Protein AF-A0AAX2EDR1-F1 (afdb_monomer_lite)

Secondary structure (DSSP, 8-state):
-------------------------------PPPPGGGSSHHHHHHHHHHHHHHHTTS-STHHHHHHHHHHHHHHS-HHHHHHHHHHHT-HHHHHHHHHHHHH----TT-SEEEEEETTTTEEEEEEE---PPPEETTEEEEEEEEEEEEEETTEEEEEEEEEEEEEEEE-BTBSSEEEEEEEEEEEEEEEE--TTEEEEEEEEEEEEETTTEEEEEEEEEEEEEETTEEEEEEEEEEEEEEETTS-EE---------

Foldseek 3Di:
DDDDDDDDDDDPDDPPPPPPPPPPPPPPPPPFDDPQCLNALVSVLVLLVVQLVVCVVPPDPSNVQSVQLSVLLVVDDRVLNNVLSVQLRDLVNVVVLVVCVLPDFADLPGQKDWDADPNNQKIKMKGWDADAWDDDDQKTKGKTKIWIWIAGNNRTAWIKIKIWIWMWGDDPPDPWTFTDGTDDIDIDRSHHSSVQKDKDKDWDDWDGDPRFKTKTKIKIWIWGDGPNDIDGSFIFMWMWIQGGRSTTTTGNHGDGPD

Organism: NCBI:txid361277

pLDDT: mean 77.46, std 19.62, range [33.03, 98.38]

Structure (mmCIF, N/CA/C/O backbone):
data_AF-A0AAX2EDR1-F1
#
_entry.id   AF-A0AAX2EDR1-F1
#
loop_
_atom_site.group_PDB
_atom_site.id
_atom_site.type_symbol
_atom_site.label_atom_id
_atom_site.label_alt_id
_atom_site.label_comp_id
_atom_site.label_asym_id
_atom_site.label_entity_id
_atom_site.label_seq_id
_atom_site.pdbx_PDB_ins_code
_atom_site.Cartn_x
_atom_site.Cartn_y
_atom_site.Cartn_z
_atom_site.occupancy
_atom_site.B_iso_or_equiv
_atom_site.auth_seq_id
_atom_site.auth_comp_id
_atom_site.auth_asym_id
_atom_site.auth_atom_id
_atom_site.pdbx_PDB_model_num
ATOM 1 N N . MET A 1 1 ? 23.747 -70.982 -17.390 1.00 47.06 1 MET A N 1
ATOM 2 C CA . MET A 1 1 ? 24.500 -71.379 -16.183 1.00 47.06 1 MET A CA 1
ATOM 3 C C . MET A 1 1 ? 24.221 -70.318 -15.133 1.00 47.06 1 MET A C 1
ATOM 5 O O . MET A 1 1 ? 24.584 -69.169 -15.327 1.00 47.06 1 MET A O 1
ATOM 9 N N . SER A 1 2 ? 23.413 -70.674 -14.142 1.00 40.19 2 SER A N 1
ATOM 10 C CA . SER A 1 2 ? 22.948 -69.819 -13.048 1.00 40.19 2 SER A CA 1
ATOM 11 C C . SER A 1 2 ? 24.057 -69.562 -12.035 1.00 40.19 2 SER A C 1
ATOM 13 O O . SER A 1 2 ? 24.722 -70.521 -11.655 1.00 40.19 2 SER A O 1
ATOM 15 N N . LEU A 1 3 ? 24.166 -68.342 -11.508 1.00 44.00 3 LEU A N 1
ATOM 16 C CA . LEU A 1 3 ? 24.762 -68.098 -10.193 1.00 44.00 3 LEU A CA 1
ATOM 17 C C . LEU A 1 3 ? 24.020 -66.944 -9.509 1.00 44.00 3 LEU A C 1
ATOM 19 O O . LEU A 1 3 ? 24.124 -65.784 -9.891 1.00 44.00 3 LEU A O 1
ATOM 23 N N . ASN A 1 4 ? 23.222 -67.339 -8.518 1.00 41.72 4 ASN A N 1
ATOM 24 C CA . ASN A 1 4 ? 22.564 -66.495 -7.533 1.00 41.72 4 ASN A CA 1
ATOM 25 C C . ASN A 1 4 ? 23.608 -65.889 -6.589 1.00 41.72 4 ASN A C 1
ATOM 27 O O . ASN A 1 4 ? 24.434 -66.631 -6.058 1.00 41.72 4 ASN A O 1
ATOM 31 N N . PHE A 1 5 ? 23.495 -64.599 -6.274 1.00 51.06 5 PHE A N 1
ATOM 32 C CA . PHE A 1 5 ? 24.039 -64.052 -5.031 1.00 51.06 5 PHE A CA 1
ATOM 33 C C . PHE A 1 5 ? 22.966 -63.222 -4.331 1.00 51.06 5 PHE A C 1
ATOM 35 O O . PHE A 1 5 ? 22.715 -62.063 -4.648 1.00 51.06 5 PHE A O 1
ATOM 42 N N . ALA A 1 6 ? 22.300 -63.880 -3.385 1.00 48.66 6 ALA A N 1
ATOM 43 C CA . ALA A 1 6 ? 21.451 -63.253 -2.393 1.00 48.66 6 ALA A CA 1
ATOM 44 C C . ALA A 1 6 ? 22.344 -62.588 -1.337 1.00 48.66 6 ALA A C 1
ATOM 46 O O . ALA A 1 6 ? 23.141 -63.258 -0.684 1.00 48.66 6 ALA A O 1
ATOM 47 N N . SER A 1 7 ? 22.185 -61.282 -1.154 1.00 49.44 7 SER A N 1
ATOM 48 C CA . SER A 1 7 ? 22.777 -60.529 -0.051 1.00 49.44 7 SER A CA 1
ATOM 49 C C . SER A 1 7 ? 21.634 -59.945 0.770 1.00 49.44 7 SER A C 1
ATOM 51 O O . SER A 1 7 ? 20.891 -59.078 0.316 1.00 49.44 7 SER A O 1
ATOM 53 N N . LYS A 1 8 ? 21.445 -60.525 1.956 1.00 45.81 8 LYS A N 1
ATOM 54 C CA . LYS A 1 8 ? 20.471 -60.114 2.963 1.00 45.81 8 LYS A CA 1
ATOM 55 C C . LYS A 1 8 ? 21.043 -58.908 3.704 1.00 45.81 8 LYS A C 1
ATOM 57 O O . LYS A 1 8 ? 22.037 -59.068 4.407 1.00 45.81 8 LYS A O 1
ATOM 62 N N . PHE A 1 9 ? 20.410 -57.743 3.599 1.00 45.22 9 PHE A N 1
ATOM 63 C CA . PHE A 1 9 ? 20.666 -56.641 4.524 1.00 45.22 9 PHE A CA 1
ATOM 64 C C . PHE A 1 9 ? 19.550 -56.560 5.566 1.00 45.22 9 PHE A C 1
ATOM 66 O O . PHE A 1 9 ? 18.368 -56.458 5.246 1.00 45.22 9 PHE A O 1
ATOM 73 N N . SER A 1 10 ? 19.977 -56.692 6.821 1.00 48.53 10 SER A N 1
ATOM 74 C CA . SER A 1 10 ? 19.177 -56.633 8.039 1.00 48.53 10 SER A CA 1
ATOM 75 C C . SER A 1 10 ? 18.457 -55.296 8.183 1.00 48.53 10 SER A C 1
ATOM 77 O O . SER A 1 10 ? 19.090 -54.244 8.218 1.00 48.53 10 SER A O 1
ATOM 79 N N . ILE A 1 11 ? 17.141 -55.364 8.364 1.00 45.09 11 ILE A N 1
ATOM 80 C CA . ILE A 1 11 ? 16.302 -54.261 8.830 1.00 45.09 11 ILE A CA 1
ATOM 81 C C . ILE A 1 11 ? 16.490 -54.165 10.349 1.00 45.09 11 ILE A C 1
ATOM 83 O O . ILE A 1 11 ? 15.930 -54.959 11.103 1.00 45.09 11 ILE A O 1
ATOM 87 N N . ALA A 1 12 ? 17.305 -53.215 10.805 1.00 49.00 12 ALA A N 1
ATOM 88 C CA . ALA A 1 12 ? 17.325 -52.799 12.202 1.00 49.00 12 ALA A CA 1
ATOM 89 C C . ALA A 1 12 ? 16.224 -51.748 12.401 1.00 49.00 12 ALA A C 1
ATOM 91 O O . ALA A 1 12 ? 16.413 -50.566 12.125 1.00 49.00 12 ALA A O 1
ATOM 92 N N . ALA A 1 13 ? 15.045 -52.199 12.829 1.00 45.41 13 ALA A N 1
ATOM 93 C CA . ALA A 1 13 ? 13.953 -51.326 13.234 1.00 45.41 13 ALA A CA 1
ATOM 94 C C . ALA A 1 13 ? 14.289 -50.695 14.595 1.00 45.41 13 ALA A C 1
ATOM 96 O O . ALA A 1 13 ? 14.189 -51.347 15.634 1.00 45.41 13 ALA A O 1
ATOM 97 N N . ILE A 1 14 ? 14.705 -49.429 14.594 1.00 49.12 14 ILE A N 1
ATOM 98 C CA . ILE A 1 14 ? 14.783 -48.618 15.810 1.00 49.12 14 ILE A CA 1
ATOM 99 C C . ILE A 1 14 ? 13.365 -48.112 16.090 1.00 49.12 14 ILE A C 1
ATOM 101 O O . ILE A 1 14 ? 12.878 -47.199 15.427 1.00 49.12 14 ILE A O 1
ATOM 105 N N . LEU A 1 15 ? 12.688 -48.738 17.058 1.00 42.41 15 LEU A N 1
ATOM 106 C CA . LEU A 1 15 ? 11.477 -48.196 17.673 1.00 42.41 15 LEU A CA 1
ATOM 107 C C . LEU A 1 15 ? 11.853 -46.913 18.427 1.00 42.41 15 LEU A C 1
ATOM 109 O O . LEU A 1 15 ? 12.295 -46.962 19.574 1.00 42.41 15 LEU A O 1
ATOM 113 N N . PHE A 1 16 ? 11.678 -45.762 17.784 1.00 44.09 16 PHE A N 1
ATOM 114 C CA . PHE A 1 16 ? 11.676 -44.480 18.476 1.00 44.09 16 PHE A CA 1
ATOM 115 C C . PHE A 1 16 ? 10.255 -44.236 18.991 1.00 44.09 16 PHE A C 1
ATOM 117 O O . PHE A 1 16 ? 9.354 -43.853 18.247 1.00 44.09 16 PHE A O 1
ATOM 124 N N . SER A 1 17 ? 10.039 -44.552 20.267 1.00 42.47 17 SER A N 1
ATOM 125 C CA . SER A 1 17 ? 8.786 -44.286 20.969 1.00 42.47 17 SER A CA 1
ATOM 126 C C . SER A 1 17 ? 8.636 -42.771 21.144 1.00 42.47 17 SER A C 1
ATOM 128 O O . SER A 1 17 ? 9.132 -42.200 22.113 1.00 42.47 17 SER A O 1
ATOM 130 N N . LEU A 1 18 ? 7.987 -42.115 20.179 1.00 43.03 18 LEU A N 1
ATOM 131 C CA . LEU A 1 18 ? 7.527 -40.731 20.279 1.00 43.03 18 LEU A CA 1
ATOM 132 C C . LEU A 1 18 ? 6.498 -40.642 21.409 1.00 43.03 18 LEU A C 1
ATOM 134 O O . LEU A 1 18 ? 5.331 -40.999 21.251 1.00 43.03 18 LEU A O 1
ATOM 138 N N . ILE A 1 19 ? 6.954 -40.187 22.574 1.00 44.84 19 ILE A N 1
ATOM 139 C CA . ILE A 1 19 ? 6.085 -39.734 23.654 1.00 44.84 19 ILE A CA 1
ATOM 140 C C . ILE A 1 19 ? 5.427 -38.447 23.149 1.00 44.84 19 ILE A C 1
ATOM 142 O O . ILE A 1 19 ? 6.007 -3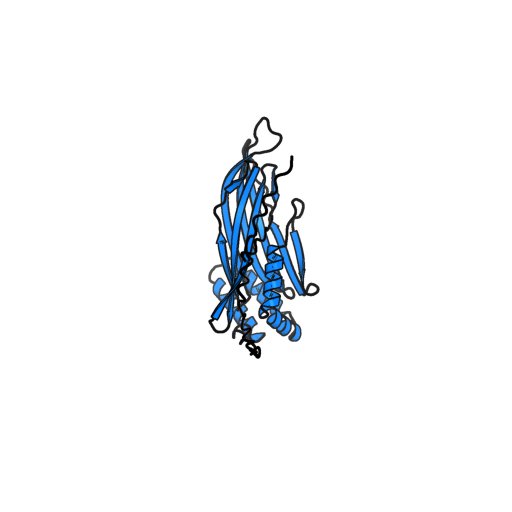7.367 23.228 1.00 44.84 19 ILE A O 1
ATOM 146 N N . PHE A 1 20 ? 4.221 -38.571 22.594 1.00 41.06 20 PHE A N 1
ATOM 147 C CA . PHE A 1 20 ? 3.315 -37.443 22.418 1.00 41.06 20 PHE A CA 1
ATOM 148 C C . PHE A 1 20 ? 2.909 -36.959 23.811 1.00 41.06 20 PHE A C 1
ATOM 150 O O . PHE A 1 20 ? 1.957 -37.457 24.411 1.00 41.06 20 PHE A O 1
ATOM 157 N N . VAL A 1 21 ? 3.657 -35.997 24.351 1.00 42.09 21 VAL A N 1
ATOM 158 C CA . VAL A 1 21 ? 3.160 -35.157 25.439 1.00 42.09 21 VAL A CA 1
ATOM 159 C C . VAL A 1 21 ? 2.100 -34.260 24.810 1.00 42.09 21 VAL A C 1
ATOM 161 O O . VAL A 1 21 ? 2.400 -33.207 24.255 1.00 42.09 21 VAL A O 1
ATOM 164 N N . SER A 1 22 ? 0.851 -34.717 24.841 1.00 37.66 22 SER A N 1
ATOM 165 C CA . SER A 1 22 ? -0.314 -33.895 24.542 1.00 37.66 22 SER A CA 1
ATOM 166 C C . SER A 1 22 ? -0.444 -32.840 25.639 1.00 37.66 22 SER A C 1
ATOM 168 O O . SER A 1 22 ? -1.123 -33.049 26.649 1.00 37.66 22 SER A O 1
ATOM 170 N N . LEU A 1 23 ? 0.256 -31.720 25.472 1.00 35.38 23 LEU A N 1
ATOM 171 C CA . LEU A 1 23 ? -0.041 -30.508 26.216 1.00 35.38 23 LEU A CA 1
ATOM 172 C C . LEU A 1 23 ? -1.408 -30.025 25.728 1.00 35.38 23 LEU A C 1
ATOM 174 O O . LEU A 1 23 ? -1.529 -29.457 24.648 1.00 35.38 23 LEU A O 1
ATOM 178 N N . ASN A 1 24 ? -2.445 -30.275 26.527 1.00 34.94 24 ASN A N 1
ATOM 179 C CA . ASN A 1 24 ? -3.683 -29.510 26.453 1.00 34.94 24 ASN A CA 1
ATOM 180 C C . ASN A 1 24 ? -3.358 -28.087 26.914 1.00 34.94 24 ASN A C 1
ATOM 182 O O . ASN A 1 24 ? -3.575 -27.737 28.075 1.00 34.94 24 ASN A O 1
ATOM 186 N N . ILE A 1 25 ? -2.773 -27.284 26.026 1.00 36.50 25 ILE A N 1
ATOM 187 C CA . ILE A 1 25 ? -2.686 -25.846 26.236 1.00 36.50 25 ILE A CA 1
ATOM 188 C C . ILE A 1 25 ? -4.090 -25.327 25.956 1.00 36.50 25 ILE A C 1
ATOM 190 O O . ILE A 1 25 ? -4.468 -25.061 24.819 1.00 36.50 25 ILE A O 1
ATOM 194 N N . ASN A 1 26 ? -4.899 -25.269 27.008 1.00 37.38 26 ASN A N 1
ATOM 195 C CA . ASN A 1 26 ? -6.158 -24.547 26.989 1.00 37.38 26 ASN A CA 1
ATOM 196 C C . ASN A 1 26 ? -5.789 -23.056 27.018 1.00 37.38 26 ASN A C 1
ATOM 198 O O . ASN A 1 26 ? -5.815 -22.415 28.068 1.00 37.38 26 ASN A O 1
ATOM 202 N N . VAL A 1 27 ? -5.317 -22.537 25.880 1.00 35.31 27 VAL A N 1
ATOM 203 C CA . VAL A 1 27 ? -5.138 -21.101 25.676 1.00 35.31 27 VAL A CA 1
ATOM 204 C C . VAL A 1 27 ? -6.546 -20.543 25.561 1.00 35.31 27 VAL A C 1
ATOM 206 O O . VAL A 1 27 ? -7.161 -20.565 24.500 1.00 35.31 27 VAL A O 1
ATOM 209 N N . SER A 1 28 ? -7.093 -20.106 26.692 1.00 36.19 28 SER A N 1
ATOM 210 C CA . SER A 1 28 ? -8.158 -19.116 26.662 1.00 36.19 28 SER A CA 1
ATOM 211 C C . SER A 1 28 ? -7.573 -17.926 25.912 1.00 36.19 28 SER A C 1
ATOM 213 O O . SER A 1 28 ? -6.623 -17.321 26.405 1.00 36.19 28 SER A O 1
ATOM 215 N N . ALA A 1 29 ? -8.065 -17.660 24.702 1.00 33.03 29 ALA A N 1
ATOM 216 C CA . ALA A 1 29 ? -7.749 -16.453 23.956 1.00 33.03 29 ALA A CA 1
ATOM 217 C C . ALA A 1 29 ? -8.290 -15.269 24.766 1.00 33.03 29 ALA A C 1
ATOM 219 O O . ALA A 1 29 ? -9.442 -14.863 24.634 1.00 33.03 29 ALA A O 1
ATOM 220 N N . GLU A 1 30 ? -7.486 -14.804 25.715 1.00 35.53 30 GLU A N 1
ATOM 221 C CA . GLU A 1 30 ? -7.704 -13.548 26.403 1.00 35.53 30 GLU A CA 1
ATOM 222 C C . GLU A 1 30 ? -7.548 -12.479 25.324 1.00 35.53 30 GLU A C 1
ATOM 224 O O . GLU A 1 30 ? -6.478 -12.352 24.724 1.00 35.53 30 GLU A O 1
ATOM 229 N N . SER A 1 31 ? -8.665 -11.829 24.980 1.00 40.16 31 SER A N 1
ATOM 230 C CA . SER A 1 31 ? -8.727 -10.817 23.930 1.00 40.16 31 SER A CA 1
ATOM 231 C C . SER A 1 31 ? -7.598 -9.829 24.161 1.00 40.16 31 SER A C 1
ATOM 233 O O . SER A 1 31 ? -7.552 -9.166 25.201 1.00 40.16 31 SER A O 1
ATOM 235 N N . THR A 1 32 ? -6.659 -9.785 23.227 1.00 46.34 32 THR A N 1
ATOM 236 C CA . THR A 1 32 ? -5.511 -8.903 23.338 1.00 46.34 32 THR A CA 1
ATOM 237 C C . THR A 1 32 ? -6.035 -7.464 23.424 1.00 46.34 32 THR A C 1
ATOM 239 O O . THR A 1 32 ? -6.917 -7.104 22.642 1.00 46.34 32 THR A O 1
ATOM 242 N N . PRO A 1 33 ? -5.590 -6.657 24.402 1.00 53.28 33 PRO A N 1
ATOM 243 C CA . PRO A 1 33 ? -6.022 -5.273 24.519 1.00 53.28 33 PRO A CA 1
ATOM 244 C C . PRO A 1 33 ? -5.746 -4.515 23.218 1.00 53.28 33 PRO A C 1
ATOM 246 O O . PRO A 1 33 ? -4.635 -4.543 22.691 1.00 53.28 33 PRO A O 1
ATOM 249 N N . VAL A 1 34 ? -6.785 -3.862 22.709 1.00 59.56 34 VAL A N 1
ATOM 250 C CA . VAL A 1 34 ? -6.719 -2.951 21.564 1.00 59.56 34 VAL A CA 1
ATOM 251 C C . VAL A 1 34 ? -5.975 -1.683 22.010 1.00 59.56 34 VAL A C 1
ATOM 253 O O . VAL A 1 34 ? -6.247 -1.223 23.126 1.00 59.56 34 VAL A O 1
ATOM 256 N N . PRO A 1 35 ? -5.058 -1.104 21.206 1.00 64.94 35 PRO A N 1
ATOM 257 C CA . PRO A 1 35 ? -4.431 0.171 21.544 1.00 64.94 35 PRO A CA 1
ATOM 258 C C . PRO A 1 35 ? -5.463 1.242 21.865 1.00 64.94 35 PRO A C 1
ATOM 260 O O . PRO A 1 35 ? -6.583 1.230 21.344 1.00 64.94 35 PRO A O 1
ATOM 263 N N . GLU A 1 36 ? -5.087 2.186 22.723 1.00 73.12 36 GLU A N 1
ATOM 264 C CA . GLU A 1 36 ? -6.001 3.240 23.158 1.00 73.12 36 GLU A CA 1
ATOM 265 C C . GLU A 1 36 ? -6.567 3.998 21.947 1.00 73.12 36 GLU A C 1
ATOM 267 O O . GLU A 1 36 ? -7.768 4.258 21.896 1.00 73.12 36 GLU A O 1
ATOM 272 N N . GLU A 1 37 ? -5.737 4.226 20.928 1.00 71.44 37 GLU A N 1
ATOM 273 C CA . GLU A 1 37 ? -6.037 4.928 19.679 1.00 71.44 37 GLU A CA 1
ATOM 274 C C . GLU A 1 37 ? -7.112 4.262 18.814 1.00 71.44 37 GLU A C 1
ATOM 276 O O . GLU A 1 37 ? -7.722 4.939 17.995 1.00 71.44 37 GLU A O 1
ATOM 281 N N . SER A 1 38 ? -7.382 2.966 18.975 1.00 74.06 38 SER A N 1
ATOM 282 C CA . SER A 1 38 ? -8.420 2.248 18.218 1.00 74.06 38 SER A CA 1
ATOM 283 C C . SER A 1 38 ? -9.453 1.560 19.115 1.00 74.06 38 SER A C 1
ATOM 285 O O . SER A 1 38 ? -10.276 0.781 18.636 1.00 74.06 38 SER A O 1
ATOM 287 N N . SER A 1 39 ? -9.447 1.883 20.412 1.00 81.75 39 SER A N 1
ATOM 288 C CA . SER A 1 39 ? -10.342 1.313 21.428 1.00 81.75 39 SER A CA 1
ATOM 289 C C . SER A 1 39 ? -11.794 1.802 21.336 1.00 81.75 39 SER A C 1
ATOM 291 O O . SER A 1 39 ? -12.703 1.165 21.866 1.00 81.75 39 SER A O 1
ATOM 293 N N . SER A 1 40 ? -12.025 2.947 20.687 1.00 91.38 40 SER A N 1
ATOM 294 C CA . SER A 1 40 ? -13.346 3.553 20.486 1.00 91.38 40 SER A CA 1
ATOM 295 C C . SER A 1 40 ? -13.334 4.517 19.295 1.00 91.38 40 SER A C 1
ATOM 297 O O . SER A 1 40 ? -12.267 5.044 18.959 1.00 91.38 40 SER A O 1
ATOM 299 N N . PRO A 1 41 ? -14.491 4.809 18.672 1.00 94.75 41 PRO A N 1
ATOM 300 C CA . PRO A 1 41 ? -14.561 5.782 17.582 1.00 94.75 41 PRO A CA 1
ATOM 301 C C . PRO A 1 41 ? -14.032 7.164 17.963 1.00 94.75 41 PRO A C 1
ATOM 303 O O . PRO A 1 41 ? -13.353 7.804 17.167 1.00 94.75 41 PRO A O 1
ATOM 306 N N . GLU A 1 42 ? -14.261 7.607 19.199 1.00 94.75 42 GLU A N 1
ATOM 307 C CA . GLU A 1 42 ? -13.746 8.879 19.703 1.00 94.75 42 GLU A CA 1
ATOM 308 C C . GLU A 1 42 ? -12.217 8.894 19.800 1.00 94.75 42 GLU A C 1
ATOM 310 O O . GLU A 1 42 ? -11.588 9.916 19.516 1.00 94.75 42 GLU A O 1
ATOM 315 N N . ALA A 1 43 ? -11.611 7.784 20.225 1.00 93.25 43 ALA A N 1
ATOM 316 C CA . ALA A 1 43 ? -10.159 7.667 20.293 1.00 93.25 43 ALA A CA 1
ATOM 317 C C . ALA A 1 43 ? -9.537 7.629 18.893 1.00 93.25 43 ALA A C 1
ATOM 319 O O . ALA A 1 43 ? -8.555 8.328 18.643 1.00 93.25 43 ALA A O 1
ATOM 320 N N . TYR A 1 44 ? -10.168 6.915 17.961 1.00 94.25 44 TYR A N 1
ATOM 321 C CA . TYR A 1 44 ? -9.699 6.831 16.583 1.00 94.25 44 TYR A CA 1
ATOM 322 C C . TYR A 1 44 ? -9.839 8.151 15.824 1.00 94.25 44 TYR A C 1
ATOM 324 O O . TYR A 1 44 ? -8.908 8.576 15.140 1.00 94.25 44 TYR A O 1
ATOM 332 N N . ALA A 1 45 ? -10.943 8.876 16.014 1.00 93.88 45 ALA A N 1
ATOM 333 C CA . ALA A 1 45 ? -11.093 10.222 15.469 1.00 93.88 45 ALA A CA 1
ATOM 334 C C . ALA A 1 45 ? -9.988 11.159 15.986 1.00 93.88 45 ALA A C 1
ATOM 336 O O . ALA A 1 45 ? -9.380 11.884 15.202 1.00 93.88 45 ALA A O 1
ATOM 337 N N . LYS A 1 46 ? -9.652 11.101 17.284 1.00 92.38 46 LYS A N 1
ATOM 338 C CA . LYS A 1 46 ? -8.523 11.866 17.847 1.00 92.38 46 LYS A CA 1
ATOM 339 C C . LYS A 1 46 ? -7.174 11.440 17.276 1.00 92.38 46 LYS A C 1
ATOM 341 O O . LYS A 1 46 ? -6.315 12.296 17.073 1.00 92.38 46 LYS A O 1
ATOM 346 N N . TYR A 1 47 ? -6.979 10.148 17.030 1.00 91.00 47 TYR A N 1
ATOM 347 C CA . TYR A 1 47 ? -5.789 9.637 16.357 1.00 91.00 47 TYR A CA 1
ATOM 348 C C . TYR A 1 47 ? -5.661 10.241 14.950 1.00 91.00 47 TYR A C 1
ATOM 350 O O . TYR A 1 47 ? -4.634 10.855 14.652 1.00 91.00 47 TYR A O 1
ATOM 358 N N . LEU A 1 48 ? -6.714 10.191 14.130 1.00 90.75 48 LEU A N 1
ATOM 359 C CA . LEU A 1 48 ? -6.721 10.809 12.799 1.00 90.75 48 LEU A CA 1
ATOM 360 C C . LEU A 1 48 ? -6.533 12.334 12.870 1.00 90.75 48 LEU A C 1
ATOM 362 O O . LEU A 1 48 ? -5.715 12.888 12.141 1.00 90.75 48 LEU A O 1
ATOM 366 N N . GLU A 1 49 ? -7.189 13.024 13.809 1.00 89.88 49 GLU A N 1
ATOM 367 C CA . GLU A 1 49 ? -6.944 14.452 14.059 1.00 89.88 49 GLU A CA 1
ATOM 368 C C . GLU A 1 49 ? -5.478 14.734 14.413 1.00 89.88 49 GLU A C 1
ATOM 370 O O . GLU A 1 49 ? -4.921 15.750 13.994 1.00 89.88 49 GLU A O 1
ATOM 375 N N . SER A 1 50 ? -4.831 13.869 15.197 1.00 87.12 50 SER A N 1
ATOM 376 C CA . SER A 1 50 ? -3.415 14.039 15.529 1.00 87.12 50 SER A CA 1
ATOM 377 C C . SER A 1 50 ? -2.538 13.929 14.283 1.00 87.12 50 SER A C 1
ATOM 379 O O . SER A 1 50 ? -1.635 14.748 14.118 1.00 87.12 50 SER A O 1
ATOM 381 N N . LYS A 1 51 ? -2.883 13.027 13.353 1.00 83.62 51 LYS A N 1
ATOM 382 C CA . LYS A 1 51 ? -2.216 12.904 12.054 1.00 83.62 51 LYS A CA 1
ATOM 383 C C . LYS A 1 51 ? -2.410 14.155 11.204 1.00 83.62 51 LYS A C 1
ATOM 385 O O . LYS A 1 51 ? -1.420 14.692 10.725 1.00 83.62 51 LYS A O 1
ATOM 390 N N . THR A 1 52 ? -3.618 14.725 11.136 1.00 77.56 52 THR A N 1
ATOM 391 C CA . THR A 1 52 ? -3.831 16.008 10.424 1.00 77.56 52 THR A CA 1
ATOM 392 C C . THR A 1 52 ? -2.949 17.148 10.956 1.00 77.56 52 THR A C 1
ATOM 394 O O . THR A 1 52 ? -2.505 18.004 10.199 1.00 77.56 52 THR A O 1
ATOM 397 N N . LYS A 1 53 ? -2.669 17.171 12.267 1.00 69.31 53 LYS A N 1
ATOM 398 C CA . LYS A 1 53 ? -1.858 18.220 12.912 1.00 69.31 53 LYS A CA 1
ATOM 399 C C . LYS A 1 53 ? -0.356 17.968 12.806 1.00 69.31 53 LYS A C 1
ATOM 401 O O . LYS A 1 53 ? 0.403 18.932 12.767 1.00 69.31 53 LYS A O 1
ATOM 406 N N . GLU A 1 54 ? 0.064 16.704 12.796 1.00 66.06 54 GLU A N 1
ATOM 407 C CA . GLU A 1 54 ? 1.460 16.292 12.608 1.00 66.06 54 GLU A CA 1
ATOM 408 C C . GLU A 1 54 ? 1.983 16.747 11.239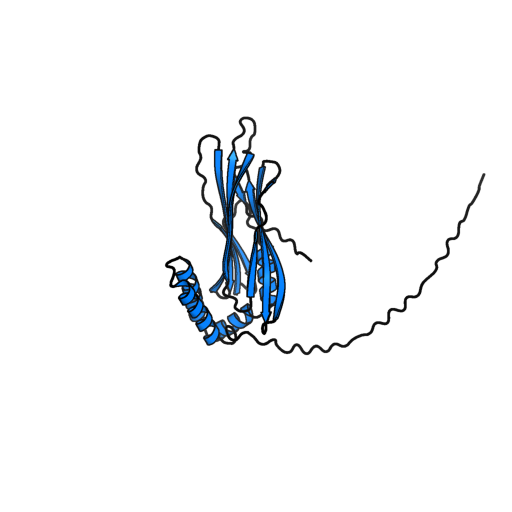 1.00 66.06 54 GLU A C 1
ATOM 410 O O . GLU A 1 54 ? 3.103 17.250 11.145 1.00 66.06 54 GLU A O 1
ATOM 415 N N . PHE A 1 55 ? 1.139 16.662 10.208 1.00 58.28 55 PHE A N 1
ATOM 416 C CA . PHE A 1 55 ? 1.483 17.094 8.855 1.00 58.28 55 PHE A CA 1
ATOM 417 C C . PHE A 1 55 ? 1.275 18.604 8.622 1.00 58.28 55 PHE A C 1
ATOM 419 O O . PHE A 1 55 ? 2.065 19.198 7.896 1.00 58.28 55 PHE A O 1
ATOM 426 N N . GLY A 1 56 ? 0.356 19.263 9.347 1.00 46.19 56 GLY A N 1
ATOM 427 C CA . GLY A 1 56 ? -0.041 20.673 9.155 1.00 46.19 56 GLY A CA 1
ATOM 428 C C . GLY A 1 56 ? 1.023 21.768 9.357 1.00 46.19 56 GLY A C 1
ATOM 429 O O . GLY A 1 56 ? 0.717 22.959 9.259 1.00 46.19 56 GLY A O 1
ATOM 430 N N . LEU A 1 57 ? 2.275 21.407 9.656 1.00 47.22 57 LEU A N 1
ATOM 431 C CA . LEU A 1 57 ? 3.434 22.313 9.621 1.00 47.22 57 LEU A CA 1
ATOM 432 C C . LEU A 1 57 ? 4.187 22.265 8.277 1.00 47.22 57 LEU A C 1
ATOM 434 O O . LEU A 1 57 ? 5.044 23.116 8.029 1.00 47.22 57 LEU A O 1
ATOM 438 N N . ALA A 1 58 ? 3.853 21.312 7.407 1.00 45.56 58 ALA A N 1
ATOM 439 C CA . ALA A 1 58 ? 4.366 21.153 6.057 1.00 45.56 58 ALA A CA 1
ATOM 440 C C . ALA A 1 58 ? 3.185 21.213 5.079 1.00 45.56 58 ALA A C 1
ATOM 442 O O . ALA A 1 58 ? 2.384 20.299 4.998 1.00 45.56 58 ALA A O 1
ATOM 443 N N . SER A 1 59 ? 3.078 22.306 4.323 1.00 42.22 59 SER A N 1
ATOM 444 C CA . SER A 1 59 ? 2.024 22.548 3.331 1.00 42.22 59 SER A CA 1
ATOM 445 C C . SER A 1 59 ? 2.137 21.620 2.105 1.00 42.22 59 SER A C 1
ATOM 447 O O . SER A 1 59 ? 2.431 22.084 0.999 1.00 42.22 59 SER A O 1
ATOM 449 N N . SER A 1 60 ? 1.963 20.315 2.294 1.00 51.19 60 SER A N 1
ATOM 450 C CA . SER A 1 60 ? 2.038 19.271 1.266 1.00 51.19 60 SER A CA 1
ATOM 451 C C . SER A 1 60 ? 0.763 18.423 1.227 1.00 51.19 60 SER A C 1
ATOM 453 O O . SER A 1 60 ? -0.030 18.436 2.162 1.00 51.19 60 SER A O 1
ATOM 455 N N . ALA A 1 61 ? 0.565 17.694 0.123 1.00 54.56 61 ALA A N 1
ATOM 456 C CA . ALA A 1 61 ? -0.616 16.870 -0.175 1.00 54.56 61 ALA A CA 1
ATOM 457 C C . ALA A 1 61 ? -1.089 15.951 0.978 1.00 54.56 61 ALA A C 1
ATOM 459 O O . ALA A 1 61 ? -2.286 15.717 1.109 1.00 54.56 61 ALA A O 1
ATOM 460 N N . SER A 1 62 ? -0.176 15.546 1.866 1.00 54.94 62 SER A N 1
ATOM 461 C CA . SER A 1 62 ? -0.428 14.746 3.073 1.00 54.94 62 SER A CA 1
ATOM 462 C C . SER A 1 62 ? -1.438 15.346 4.066 1.00 54.94 62 SER A C 1
ATOM 464 O O . SER A 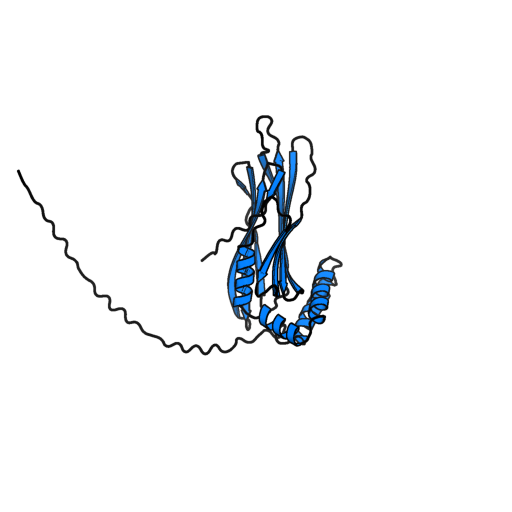1 62 ? -2.092 14.603 4.794 1.00 54.94 62 SER A O 1
ATOM 466 N N . ASP A 1 63 ? -1.588 16.677 4.116 1.00 59.00 63 ASP A N 1
ATOM 467 C CA . ASP A 1 63 ? -2.560 17.338 5.008 1.00 59.00 63 ASP A CA 1
ATOM 468 C C . ASP A 1 63 ? -4.011 17.062 4.602 1.00 59.00 63 ASP A C 1
ATOM 470 O O . ASP A 1 63 ? -4.908 17.014 5.451 1.00 59.00 63 ASP A O 1
ATOM 474 N N . ASN A 1 64 ? -4.245 16.881 3.300 1.00 75.12 64 ASN A N 1
ATOM 475 C CA . ASN A 1 64 ? -5.577 16.621 2.772 1.00 75.12 64 ASN A CA 1
ATOM 476 C C . ASN A 1 64 ? -5.993 15.171 3.036 1.00 75.12 64 ASN A C 1
ATOM 478 O O . ASN A 1 64 ? -7.120 14.943 3.455 1.00 75.12 64 ASN A O 1
ATOM 482 N N . GLU A 1 65 ? -5.074 14.214 2.905 1.00 81.56 65 GLU A N 1
ATOM 483 C CA . GLU A 1 65 ? -5.355 12.775 3.026 1.00 81.56 65 GLU A CA 1
ATOM 484 C C . GLU A 1 65 ? -5.825 12.384 4.440 1.00 81.56 65 GLU A C 1
ATOM 486 O O . GLU A 1 65 ? -6.868 11.748 4.609 1.00 81.56 65 GLU A O 1
ATOM 491 N N . ALA A 1 66 ? -5.136 12.855 5.489 1.00 84.88 66 ALA A N 1
ATOM 492 C CA . ALA A 1 66 ? -5.536 12.579 6.876 1.00 84.88 66 ALA A CA 1
ATOM 493 C C . ALA A 1 66 ? -6.899 13.193 7.216 1.00 84.88 66 ALA A C 1
ATOM 495 O O . ALA A 1 66 ? -7.689 12.630 7.980 1.00 84.88 66 ALA A O 1
ATOM 496 N N . LYS A 1 67 ? -7.173 14.373 6.653 1.00 90.19 67 LYS A N 1
ATOM 497 C CA . LYS A 1 67 ? -8.433 15.079 6.852 1.00 90.19 67 LYS A CA 1
ATOM 498 C C . LYS A 1 67 ? -9.572 14.387 6.108 1.00 90.19 67 LYS A C 1
ATOM 500 O O . LYS A 1 67 ? -10.651 14.253 6.676 1.00 90.19 67 LYS A O 1
ATOM 505 N N . GLU A 1 68 ? -9.332 13.929 4.887 1.00 91.81 68 GLU A N 1
ATOM 506 C CA . GLU A 1 68 ? -10.284 13.147 4.099 1.00 91.81 68 GLU A CA 1
ATOM 507 C C . GLU A 1 68 ? -10.636 11.837 4.807 1.00 91.81 68 GLU A C 1
ATOM 509 O O . GLU A 1 68 ? -11.818 11.526 4.947 1.00 91.81 68 GLU A O 1
ATOM 514 N N . ALA A 1 69 ? -9.647 11.125 5.358 1.00 93.50 69 ALA A N 1
ATOM 515 C CA . ALA A 1 69 ? -9.894 9.923 6.152 1.00 93.50 69 ALA A CA 1
ATOM 516 C C . ALA A 1 69 ? -10.727 10.214 7.414 1.00 93.50 69 ALA A C 1
ATOM 518 O O . ALA A 1 69 ? -11.658 9.470 7.727 1.00 93.50 69 ALA A O 1
ATOM 519 N N . LEU A 1 70 ? -10.438 11.311 8.126 1.00 94.88 70 LEU A N 1
ATOM 520 C CA . LEU A 1 70 ? -11.220 11.740 9.292 1.00 94.88 70 LEU A CA 1
ATOM 521 C C . LEU A 1 70 ? -12.660 12.111 8.919 1.00 94.88 70 LEU A C 1
ATOM 523 O O . LEU A 1 70 ? -13.597 11.697 9.601 1.00 94.88 70 LEU A O 1
ATOM 527 N N . ASP A 1 71 ? -12.843 12.893 7.857 1.00 95.75 71 ASP A N 1
ATOM 528 C CA . ASP A 1 71 ? -14.159 13.326 7.389 1.00 95.75 71 ASP A CA 1
ATOM 529 C C . ASP A 1 71 ? -14.984 12.109 6.918 1.00 95.75 71 ASP A C 1
ATOM 531 O O . ASP A 1 71 ? -16.156 11.988 7.285 1.00 95.75 71 ASP A O 1
ATOM 535 N N . ALA A 1 72 ? -14.366 11.160 6.202 1.00 97.00 72 ALA A N 1
ATOM 536 C CA . ALA A 1 72 ? -14.993 9.905 5.787 1.00 97.00 72 ALA A CA 1
ATOM 537 C C . ALA A 1 72 ? -15.384 9.037 6.994 1.00 97.00 72 ALA A C 1
ATOM 539 O O . ALA A 1 72 ? -16.538 8.619 7.095 1.00 97.00 72 ALA A O 1
ATOM 540 N N . PHE A 1 73 ? -14.487 8.847 7.966 1.00 97.25 73 PHE A N 1
ATOM 541 C CA . PHE A 1 73 ? -14.782 8.093 9.189 1.00 97.25 73 PHE A CA 1
ATOM 542 C C . PHE A 1 73 ? -15.907 8.733 10.021 1.00 97.25 73 PHE A C 1
ATOM 544 O O . PHE A 1 73 ? -16.788 8.040 10.529 1.00 97.25 73 PHE A O 1
ATOM 551 N N . ASN A 1 74 ? -15.928 10.063 10.132 1.00 96.88 74 ASN A N 1
ATOM 552 C CA . ASN A 1 74 ? -16.984 10.794 10.839 1.00 96.88 74 ASN A CA 1
ATOM 553 C C . ASN A 1 74 ? -18.331 10.782 10.103 1.00 96.88 74 ASN A C 1
ATOM 555 O O . ASN A 1 74 ? -19.359 11.059 10.721 1.00 96.88 74 ASN A O 1
ATOM 559 N N . SER A 1 75 ? -18.337 10.488 8.800 1.00 97.75 75 SER A N 1
ATOM 560 C CA . SER A 1 75 ? -19.570 10.347 8.019 1.00 97.75 75 SER A CA 1
ATOM 561 C C . SER A 1 75 ? -20.283 9.012 8.259 1.00 97.75 75 SER A C 1
ATOM 563 O O . SER A 1 75 ? -21.490 8.918 8.030 1.00 97.75 75 SER A O 1
ATOM 565 N N . LEU A 1 76 ? -19.553 8.007 8.756 1.00 97.06 76 LEU A N 1
ATOM 566 C CA . LEU A 1 76 ? -20.099 6.713 9.152 1.00 97.06 76 LEU A CA 1
ATOM 567 C C . LEU A 1 76 ? -21.006 6.864 10.376 1.00 97.06 76 LEU A C 1
ATOM 569 O O . LEU A 1 76 ? -20.737 7.653 11.288 1.00 97.06 76 LEU A O 1
ATOM 573 N N . ASN A 1 77 ? -22.075 6.073 10.434 1.00 97.38 77 ASN A N 1
ATOM 574 C CA . ASN A 1 77 ? -22.882 5.992 11.647 1.00 97.38 77 ASN A CA 1
ATOM 575 C C . ASN A 1 77 ? -22.141 5.218 12.756 1.00 97.38 77 ASN A C 1
ATOM 577 O O . ASN A 1 77 ? -21.116 4.583 12.520 1.00 97.38 77 ASN A O 1
ATOM 581 N N . ARG A 1 78 ? -22.661 5.259 13.988 1.00 96.06 78 ARG A N 1
ATOM 582 C CA . ARG A 1 78 ? -21.972 4.670 15.146 1.00 96.06 78 ARG A CA 1
ATOM 583 C C . ARG A 1 78 ? -21.671 3.175 14.981 1.00 96.06 78 ARG A C 1
ATOM 585 O O . ARG A 1 78 ? -20.562 2.751 15.295 1.00 96.06 78 ARG A O 1
ATOM 592 N N . ASP A 1 79 ? -22.627 2.405 14.471 1.00 96.44 79 ASP A N 1
ATOM 593 C CA . ASP A 1 79 ? -22.470 0.960 14.283 1.00 96.44 79 ASP A CA 1
ATOM 594 C C . ASP A 1 79 ? -21.420 0.663 13.194 1.00 96.44 79 ASP A C 1
ATOM 596 O O . ASP A 1 79 ? -20.621 -0.267 13.317 1.00 96.44 79 ASP A O 1
ATOM 600 N N . GLU A 1 80 ? -21.375 1.485 12.141 1.00 97.38 80 GLU A N 1
ATOM 601 C CA . GLU A 1 80 ? -20.360 1.411 11.082 1.00 97.38 80 GLU A CA 1
ATOM 602 C C . GLU A 1 80 ? -18.966 1.778 11.594 1.00 97.38 80 GLU A C 1
ATOM 604 O O . GLU A 1 80 ? -18.000 1.102 11.250 1.00 97.38 80 GLU A O 1
ATOM 609 N N . GLN A 1 81 ? -18.848 2.791 12.455 1.00 97.06 81 GLN A N 1
ATOM 610 C CA . GLN A 1 81 ? -17.579 3.152 13.089 1.00 97.06 81 GLN A CA 1
ATOM 611 C C . GLN A 1 81 ? -17.051 2.024 13.980 1.00 97.06 81 GLN A C 1
ATOM 613 O O . GLN A 1 81 ? -15.869 1.694 13.924 1.00 97.06 81 GLN A O 1
ATOM 618 N N . GLU A 1 82 ? -17.912 1.396 14.782 1.00 95.56 82 GLU A N 1
ATOM 619 C CA . GLU A 1 82 ? -17.517 0.263 15.628 1.00 95.56 82 GLU A CA 1
ATOM 620 C C . GLU A 1 82 ? -17.090 -0.947 14.789 1.00 95.56 82 GLU A C 1
ATOM 622 O O . GLU A 1 82 ? -16.055 -1.557 15.069 1.00 95.56 82 GLU A O 1
ATOM 627 N N . ARG A 1 83 ? -17.815 -1.248 13.704 1.00 95.69 83 ARG A N 1
ATOM 628 C CA . ARG A 1 83 ? -17.422 -2.292 12.746 1.00 95.69 83 ARG A CA 1
ATOM 629 C C . ARG A 1 83 ? -16.116 -1.957 12.024 1.00 95.69 83 ARG A C 1
ATOM 631 O O . ARG A 1 83 ? -15.297 -2.840 11.778 1.00 95.69 83 ARG A O 1
ATOM 638 N N . TYR A 1 84 ? -15.903 -0.699 11.655 1.00 96.56 84 TYR A N 1
ATOM 639 C CA . TYR A 1 84 ? -14.650 -0.242 11.060 1.00 96.56 84 TYR A CA 1
ATOM 640 C C . TYR A 1 84 ? -13.482 -0.516 12.013 1.00 96.56 84 TYR A C 1
ATOM 642 O O . TYR A 1 84 ? -12.501 -1.141 11.615 1.00 96.56 84 TYR A O 1
ATOM 650 N N . LEU A 1 85 ? -13.625 -0.159 13.293 1.00 95.31 85 LEU A N 1
ATOM 651 C CA . LEU A 1 85 ? -12.598 -0.416 14.302 1.00 95.31 85 LEU A CA 1
ATOM 652 C C . LEU A 1 85 ? -12.367 -1.900 14.547 1.00 95.31 85 LEU A C 1
ATOM 654 O O . LEU A 1 85 ? -11.218 -2.314 14.670 1.00 95.31 85 LEU A O 1
ATOM 658 N N . SER A 1 86 ? -13.421 -2.720 14.578 1.00 93.31 86 SER A N 1
ATOM 659 C CA . SER A 1 86 ? -13.231 -4.169 14.677 1.00 93.31 86 SER A CA 1
ATOM 660 C C . SER A 1 86 ? -12.466 -4.718 13.474 1.00 93.31 86 SER A C 1
ATOM 662 O O . SER A 1 86 ? -11.716 -5.665 13.627 1.00 93.31 86 SER A O 1
ATOM 664 N N . THR A 1 87 ? -12.621 -4.108 12.296 1.00 94.31 87 THR A N 1
ATOM 665 C CA . THR A 1 87 ? -11.951 -4.532 11.058 1.00 94.31 87 THR A CA 1
ATOM 666 C C . THR A 1 87 ? -10.459 -4.194 11.076 1.00 94.31 87 THR A C 1
ATOM 668 O O . THR A 1 87 ? -9.638 -5.061 10.805 1.00 94.31 87 THR A O 1
ATOM 671 N N . ILE A 1 88 ? -10.083 -2.960 11.437 1.00 93.06 88 ILE A N 1
ATOM 672 C CA . ILE A 1 88 ? -8.665 -2.544 11.458 1.00 93.06 88 ILE A CA 1
ATOM 673 C C . ILE A 1 88 ? -7.867 -3.111 12.639 1.00 93.06 88 ILE A C 1
ATOM 675 O O . ILE A 1 88 ? -6.644 -3.017 12.645 1.00 93.06 88 ILE A O 1
ATOM 679 N N . ASN A 1 89 ? -8.548 -3.673 13.638 1.00 90.44 89 ASN A N 1
ATOM 680 C CA . ASN A 1 89 ? -7.929 -4.310 14.798 1.00 90.44 89 ASN A CA 1
ATOM 681 C C . ASN A 1 89 ? -7.965 -5.846 14.736 1.00 90.44 89 ASN A C 1
ATOM 683 O O . ASN A 1 89 ? -7.542 -6.485 15.697 1.00 90.44 89 ASN A O 1
ATOM 687 N N . ASP A 1 90 ? -8.492 -6.444 13.663 1.00 90.44 90 ASP A N 1
ATOM 688 C CA . ASP A 1 90 ? -8.555 -7.898 13.502 1.00 90.44 90 ASP A CA 1
ATOM 689 C C . ASP A 1 90 ? -7.346 -8.389 12.679 1.00 90.44 90 ASP A C 1
ATOM 691 O O . ASP A 1 90 ? -7.274 -8.112 11.477 1.00 90.44 90 ASP A O 1
ATOM 695 N N . PRO A 1 91 ? -6.3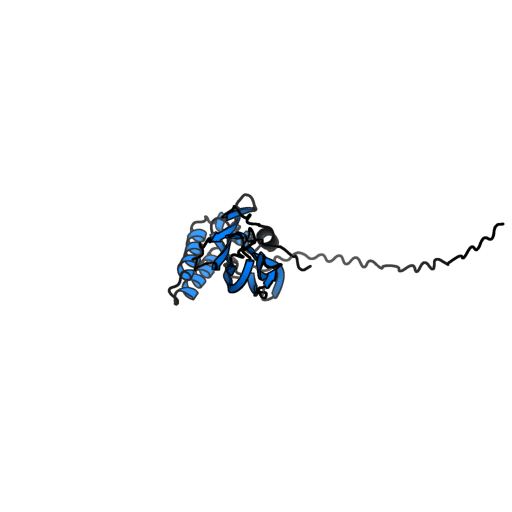89 -9.115 13.292 1.00 87.06 91 PRO A N 1
ATOM 696 C CA . PRO A 1 91 ? -5.204 -9.595 12.589 1.00 87.06 91 PRO A CA 1
ATOM 697 C C . PRO A 1 91 ? -5.521 -10.489 11.387 1.00 87.06 91 PRO A C 1
ATOM 699 O O . PRO A 1 91 ? -4.809 -10.417 10.389 1.00 87.06 91 PRO A O 1
ATOM 702 N N . GLU A 1 92 ? -6.574 -11.311 11.439 1.00 89.19 92 GLU A N 1
ATOM 703 C CA . GLU A 1 92 ? -6.905 -12.202 10.320 1.00 89.19 92 GLU A CA 1
ATOM 704 C C . GLU A 1 92 ? -7.463 -11.402 9.138 1.00 89.19 92 GLU A C 1
ATOM 706 O O . GLU A 1 92 ? -7.095 -11.658 7.992 1.00 89.19 92 GLU A O 1
ATOM 711 N N . ILE A 1 93 ? -8.264 -10.364 9.403 1.00 92.50 93 ILE A N 1
ATOM 712 C CA . ILE A 1 93 ? -8.723 -9.452 8.346 1.00 92.50 93 ILE A CA 1
ATOM 713 C C . ILE A 1 93 ? -7.543 -8.679 7.750 1.00 92.50 93 ILE A C 1
ATOM 715 O O . ILE A 1 93 ? -7.438 -8.559 6.529 1.00 92.50 93 ILE A O 1
ATOM 719 N N . LEU A 1 94 ? -6.639 -8.161 8.586 1.00 91.50 94 LEU A N 1
ATOM 720 C CA . LEU A 1 94 ? -5.445 -7.467 8.099 1.00 91.50 94 LEU A CA 1
ATOM 721 C C . LEU A 1 94 ? -4.586 -8.390 7.236 1.00 91.50 94 LEU A C 1
ATOM 723 O O . LEU A 1 94 ? -4.156 -8.001 6.152 1.00 91.50 94 LEU A O 1
ATOM 727 N N . LYS A 1 95 ? -4.381 -9.630 7.668 1.00 89.25 95 LYS A N 1
ATOM 728 C CA . LYS A 1 95 ? -3.666 -10.641 6.895 1.00 89.25 95 LYS A CA 1
ATOM 729 C C . LYS A 1 95 ? -4.317 -10.891 5.536 1.00 89.25 95 LYS A C 1
ATOM 731 O O . LYS A 1 95 ? -3.597 -10.891 4.539 1.00 89.25 95 LYS A O 1
ATOM 736 N N . ASP A 1 96 ? -5.641 -11.026 5.463 1.00 92.81 96 ASP A N 1
ATOM 737 C CA . ASP A 1 96 ? -6.364 -11.162 4.190 1.00 92.81 96 ASP A CA 1
ATOM 738 C C . ASP A 1 96 ? -6.149 -9.948 3.272 1.00 92.81 96 ASP A C 1
ATOM 740 O O . ASP A 1 96 ? -5.935 -10.108 2.066 1.00 92.81 96 ASP A O 1
ATOM 744 N N . ILE A 1 97 ? -6.146 -8.732 3.830 1.00 93.62 97 ILE A N 1
ATOM 745 C CA . ILE A 1 97 ? -5.859 -7.495 3.086 1.00 93.62 97 ILE A CA 1
ATOM 746 C C . ILE A 1 97 ? -4.459 -7.550 2.471 1.00 93.62 97 ILE A C 1
ATOM 748 O O . ILE A 1 97 ? -4.313 -7.319 1.272 1.00 93.62 97 ILE A O 1
ATOM 752 N N . TYR A 1 98 ? -3.423 -7.889 3.244 1.00 90.00 98 TYR A N 1
ATOM 753 C CA . TYR A 1 98 ? -2.048 -7.924 2.721 1.00 90.00 98 TYR A CA 1
ATOM 754 C C . TYR A 1 98 ? -1.783 -9.099 1.792 1.00 90.00 98 TYR A C 1
ATOM 756 O O . TYR A 1 98 ? -1.017 -8.961 0.838 1.00 90.00 98 TYR A O 1
ATOM 764 N N . GLN A 1 99 ? -2.445 -10.234 2.009 1.00 89.62 99 GLN A N 1
ATOM 765 C CA . GLN A 1 99 ? -2.448 -11.317 1.031 1.00 89.62 99 GLN A CA 1
ATOM 766 C C . GLN A 1 99 ? -3.074 -10.855 -0.285 1.00 89.62 99 GLN A C 1
ATOM 768 O O . GLN A 1 99 ? -2.526 -11.144 -1.345 1.00 89.62 99 GLN A O 1
ATOM 773 N N . THR A 1 100 ? -4.167 -10.093 -0.224 1.00 92.38 100 THR A N 1
ATOM 774 C CA . THR A 1 100 ? -4.818 -9.517 -1.408 1.00 92.38 100 THR A CA 1
ATOM 775 C C . THR A 1 100 ? -3.907 -8.515 -2.110 1.00 92.38 100 THR A C 1
ATOM 777 O O . THR A 1 100 ? -3.696 -8.650 -3.311 1.00 92.38 100 THR A O 1
ATOM 780 N N . ILE A 1 101 ? -3.270 -7.591 -1.377 1.00 90.88 101 ILE A N 1
ATOM 781 C CA . ILE A 1 101 ? -2.251 -6.679 -1.932 1.00 90.88 101 ILE A CA 1
ATOM 782 C C . ILE A 1 101 ? -1.140 -7.462 -2.634 1.00 90.88 101 ILE A C 1
ATOM 784 O O . ILE A 1 101 ? -0.712 -7.084 -3.715 1.00 90.88 101 ILE A O 1
ATOM 788 N N . GLY A 1 102 ? -0.661 -8.555 -2.046 1.00 85.19 102 GLY A N 1
ATOM 789 C CA . GLY A 1 102 ? 0.402 -9.351 -2.652 1.00 85.19 102 GLY A CA 1
ATOM 790 C C . GLY A 1 102 ? -0.040 -10.206 -3.855 1.00 85.19 102 GLY A C 1
ATOM 791 O O . GLY A 1 102 ? 0.811 -10.711 -4.589 1.00 85.19 102 GLY A O 1
ATOM 792 N N . ASN A 1 103 ? -1.346 -10.406 -4.049 1.00 87.56 103 ASN A N 1
ATOM 793 C CA . ASN A 1 103 ? -1.903 -11.266 -5.098 1.00 87.56 103 ASN A CA 1
ATOM 794 C C . ASN A 1 103 ? -2.547 -10.490 -6.250 1.00 87.56 103 ASN A C 1
ATOM 796 O O . ASN A 1 103 ? -2.707 -11.060 -7.331 1.00 87.56 103 ASN A O 1
ATOM 800 N N . ILE A 1 104 ? -2.933 -9.235 -6.025 1.00 86.88 104 ILE A N 1
ATOM 801 C CA . ILE A 1 104 ? -3.538 -8.388 -7.048 1.00 86.88 104 ILE A CA 1
ATOM 802 C C . ILE A 1 104 ? -2.514 -8.099 -8.153 1.00 86.88 104 ILE A C 1
ATOM 804 O O . ILE A 1 104 ? -1.340 -7.841 -7.881 1.00 86.88 104 ILE A O 1
ATOM 808 N N . LYS A 1 105 ? -2.944 -8.183 -9.413 1.00 84.38 105 LYS A N 1
ATOM 809 C CA . LYS A 1 105 ? -2.093 -7.973 -10.589 1.00 84.38 105 LYS A CA 1
ATOM 810 C C . LYS A 1 105 ? -2.783 -7.043 -11.563 1.00 84.38 105 LYS A C 1
ATOM 812 O O . LYS A 1 105 ? -3.972 -7.202 -11.815 1.00 84.38 105 LYS A O 1
ATOM 817 N N . LEU A 1 106 ? -2.012 -6.118 -12.112 1.00 82.00 106 LEU A N 1
ATOM 818 C CA . LEU A 1 106 ? -2.472 -5.173 -13.109 1.00 82.00 106 LEU A CA 1
ATOM 819 C C . LEU A 1 106 ? -1.907 -5.602 -14.463 1.00 82.00 106 LEU A C 1
ATOM 821 O O . LEU A 1 106 ? -0.695 -5.570 -14.684 1.00 82.00 106 LEU A O 1
ATOM 825 N N . ASP A 1 107 ? -2.795 -6.067 -15.340 1.00 77.94 107 ASP A N 1
ATOM 826 C CA . ASP A 1 107 ? -2.416 -6.524 -16.678 1.00 77.94 107 ASP A CA 1
ATOM 827 C C . ASP A 1 107 ? -1.919 -5.350 -17.548 1.00 77.94 107 ASP A C 1
ATOM 829 O O . ASP A 1 107 ? -2.154 -4.178 -17.242 1.00 77.94 107 ASP A O 1
ATOM 833 N N . GLU A 1 108 ? -1.232 -5.653 -18.658 1.00 68.56 108 GLU A N 1
ATOM 834 C CA . GLU A 1 108 ? -0.645 -4.640 -19.557 1.00 68.56 108 GLU A CA 1
ATOM 835 C C . GLU A 1 108 ? -1.670 -3.582 -20.009 1.00 68.56 108 GLU A C 1
ATOM 837 O O . GLU A 1 108 ? -1.348 -2.392 -20.010 1.00 68.56 108 GLU A O 1
ATOM 842 N N . ASP A 1 109 ? -2.905 -4.012 -20.291 1.00 74.44 109 ASP A N 1
ATOM 843 C CA . ASP A 1 109 ? -4.005 -3.193 -20.821 1.00 74.44 109 ASP A CA 1
ATOM 844 C C . ASP A 1 109 ? -4.914 -2.565 -19.739 1.00 74.44 109 ASP A C 1
ATOM 846 O O . ASP A 1 109 ? -5.970 -2.012 -20.064 1.00 74.44 109 ASP A O 1
ATOM 850 N N . GLN A 1 110 ? -4.568 -2.690 -18.454 1.00 80.88 110 GLN A N 1
ATOM 851 C CA . GLN A 1 110 ? -5.377 -2.179 -17.344 1.00 80.88 110 GLN A CA 1
ATOM 852 C C . GLN A 1 110 ? -4.724 -0.970 -16.678 1.00 80.88 110 GLN A C 1
ATOM 854 O O . GLN A 1 110 ? -3.572 -1.032 -16.261 1.00 80.88 110 GLN A O 1
ATOM 859 N N . ASP A 1 111 ? -5.499 0.100 -16.497 1.00 85.62 111 ASP A N 1
ATOM 860 C CA . ASP A 1 111 ? -5.079 1.268 -15.709 1.00 85.62 111 ASP A CA 1
ATOM 861 C C . ASP A 1 111 ? -5.306 1.049 -14.206 1.00 85.62 111 ASP A C 1
ATOM 863 O O . ASP A 1 111 ? -4.633 1.652 -13.374 1.00 85.62 111 ASP A O 1
ATOM 867 N N . ALA A 1 112 ? -6.255 0.179 -13.847 1.00 91.12 112 ALA A N 1
ATOM 868 C CA . ALA A 1 112 ? -6.582 -0.146 -12.468 1.00 91.12 112 ALA A CA 1
ATOM 869 C C . ALA A 1 112 ? -7.214 -1.538 -12.338 1.00 91.12 112 ALA A C 1
ATOM 871 O O . ALA A 1 112 ? -7.909 -2.013 -13.240 1.00 91.12 112 ALA A O 1
ATOM 872 N N . VAL A 1 113 ? -7.027 -2.151 -11.173 1.00 93.19 113 VAL A N 1
ATOM 873 C CA . VAL A 1 113 ? -7.700 -3.377 -10.738 1.00 93.19 113 VAL A CA 1
ATOM 874 C C . VAL A 1 113 ? -8.139 -3.210 -9.284 1.00 93.19 113 VAL A C 1
ATOM 876 O O . VAL A 1 113 ? -7.393 -2.685 -8.458 1.00 93.19 113 VAL A O 1
ATOM 879 N N . THR A 1 114 ? -9.356 -3.650 -8.967 1.00 96.19 114 THR A N 1
ATOM 880 C CA . THR A 1 114 ? -9.912 -3.610 -7.609 1.00 96.19 114 THR A CA 1
ATOM 881 C C . THR A 1 114 ? -10.358 -5.001 -7.199 1.00 96.19 114 THR A C 1
ATOM 883 O O . THR A 1 114 ? -11.189 -5.610 -7.871 1.00 96.19 114 THR A O 1
ATOM 886 N N . GLU A 1 115 ? -9.851 -5.465 -6.063 1.00 96.25 115 GLU A N 1
ATOM 887 C CA . GLU A 1 115 ? -10.311 -6.673 -5.388 1.00 96.25 115 GLU A CA 1
ATOM 888 C C . GLU A 1 115 ? -11.158 -6.288 -4.174 1.00 96.25 115 GLU A C 1
ATOM 890 O O . GLU A 1 115 ? -10.759 -5.469 -3.341 1.00 96.25 115 GLU A O 1
ATOM 895 N N . GLU A 1 116 ? -12.348 -6.877 -4.073 1.00 97.50 116 GLU A N 1
ATOM 896 C CA . GLU A 1 116 ? -13.294 -6.609 -2.992 1.00 97.50 116 GLU A CA 1
ATOM 897 C C . GLU A 1 116 ? -13.325 -7.773 -1.998 1.00 97.50 116 GLU A C 1
ATOM 899 O O . GLU A 1 116 ? -13.594 -8.921 -2.357 1.00 97.50 116 GLU A O 1
ATOM 904 N N . LEU A 1 117 ? -13.132 -7.470 -0.717 1.00 96.56 117 LEU A N 1
ATOM 905 C CA . LEU A 1 117 ? -13.276 -8.423 0.379 1.00 96.56 117 LEU A CA 1
ATOM 906 C C . LEU A 1 117 ? -14.534 -8.099 1.191 1.00 96.56 117 LEU A C 1
ATOM 908 O O . LEU A 1 117 ? -15.023 -6.966 1.227 1.00 96.56 117 LEU A O 1
ATOM 912 N N . TYR A 1 118 ? -15.069 -9.112 1.875 1.00 96.25 118 TYR A N 1
ATOM 913 C CA . TYR A 1 118 ? -16.169 -8.943 2.833 1.00 96.25 118 TYR A CA 1
ATOM 914 C C . TYR A 1 118 ? -17.414 -8.245 2.249 1.00 96.25 118 TYR A C 1
ATOM 916 O O . TYR A 1 118 ? -18.078 -7.457 2.926 1.00 96.25 118 TYR A O 1
ATOM 924 N N . GLY A 1 119 ? -17.735 -8.541 0.984 1.00 94.38 119 GLY A N 1
ATOM 925 C CA . GLY A 1 119 ? -18.874 -7.952 0.273 1.00 94.38 119 GLY A CA 1
ATOM 926 C C . GLY A 1 119 ? -18.673 -6.481 -0.102 1.00 94.38 119 GLY A C 1
ATOM 927 O O . GLY A 1 119 ? -19.633 -5.716 -0.037 1.00 94.38 119 GLY A O 1
ATOM 928 N N . GLY A 1 120 ? -17.437 -6.083 -0.421 1.00 95.50 120 GLY A N 1
ATOM 929 C CA . GLY A 1 120 ? -17.083 -4.713 -0.811 1.00 95.50 120 GLY A CA 1
ATOM 930 C C . GLY A 1 120 ? -16.868 -3.762 0.365 1.00 95.50 120 GLY A C 1
ATOM 931 O O . GLY A 1 120 ? -16.639 -2.574 0.157 1.00 95.50 120 GLY A O 1
ATOM 932 N N . TYR A 1 121 ? -16.934 -4.270 1.601 1.00 97.19 121 TYR A N 1
ATOM 933 C CA . TYR A 1 121 ? -16.631 -3.480 2.794 1.00 97.19 121 TYR A CA 1
ATOM 934 C C . TYR A 1 121 ? -15.153 -3.093 2.860 1.00 97.19 121 TYR A C 1
ATOM 936 O O . TYR A 1 121 ? -14.817 -2.032 3.380 1.00 97.19 121 TYR A O 1
ATOM 944 N N . VAL A 1 122 ? -14.289 -3.955 2.325 1.00 98.00 122 VAL A N 1
ATOM 945 C CA . VAL A 1 122 ? -12.871 -3.676 2.133 1.00 98.00 122 VAL A CA 1
ATOM 946 C C . VAL A 1 122 ? -12.567 -3.772 0.648 1.00 98.00 122 VAL A C 1
ATOM 948 O O . VAL A 1 122 ? -12.988 -4.731 -0.003 1.00 98.00 122 VAL A O 1
ATOM 951 N N . LYS A 1 123 ? -11.830 -2.801 0.119 1.00 98.38 123 LYS A N 1
ATOM 952 C CA . LYS A 1 123 ? -11.367 -2.800 -1.268 1.00 98.38 123 LYS A CA 1
ATOM 953 C C . LYS A 1 123 ? -9.869 -2.595 -1.305 1.00 98.38 123 LYS A C 1
ATOM 955 O O . LYS A 1 123 ? -9.340 -1.727 -0.615 1.00 98.38 123 LYS A O 1
ATOM 960 N N . VAL A 1 124 ? -9.200 -3.392 -2.120 1.00 97.12 124 VAL A N 1
ATOM 961 C CA . VAL A 1 124 ? -7.787 -3.227 -2.439 1.00 97.12 124 VAL A CA 1
ATOM 962 C C . VAL A 1 124 ? -7.717 -2.846 -3.903 1.00 97.12 124 VAL A C 1
ATOM 964 O O . VAL A 1 124 ? -8.050 -3.654 -4.767 1.00 97.12 124 VAL A O 1
ATOM 967 N N . THR A 1 125 ? -7.309 -1.615 -4.176 1.00 96.19 125 THR A N 1
ATOM 968 C CA . THR A 1 125 ? -7.176 -1.104 -5.538 1.00 96.19 125 THR A CA 1
ATOM 969 C C . THR A 1 125 ? -5.708 -0.899 -5.857 1.00 96.19 125 THR A C 1
ATOM 971 O O . THR A 1 125 ? -4.979 -0.285 -5.081 1.00 96.19 125 THR A O 1
ATOM 974 N N . MET A 1 126 ? -5.277 -1.400 -7.006 1.00 92.62 126 MET A N 1
ATOM 975 C CA . MET A 1 126 ? -3.990 -1.085 -7.606 1.00 92.62 126 MET A CA 1
ATOM 976 C C . MET A 1 126 ? -4.229 -0.272 -8.868 1.00 92.62 126 MET A C 1
ATOM 978 O O . MET A 1 126 ? -4.992 -0.702 -9.728 1.00 92.62 126 MET A O 1
ATOM 982 N N . GLU A 1 127 ? -3.561 0.868 -8.983 1.00 92.00 127 GLU A N 1
ATOM 983 C CA . GLU A 1 127 ? -3.716 1.796 -10.102 1.00 92.00 127 GLU A CA 1
ATOM 984 C C . GLU A 1 127 ? -2.350 2.179 -10.652 1.00 92.00 127 GLU A C 1
ATOM 986 O O . GLU A 1 127 ? -1.404 2.431 -9.898 1.00 92.00 127 GLU A O 1
ATOM 991 N N . ARG A 1 128 ? -2.256 2.234 -11.977 1.00 86.06 128 ARG A N 1
ATOM 992 C CA . ARG A 1 128 ? -1.090 2.720 -12.701 1.00 86.06 128 ARG A CA 1
ATOM 993 C C . ARG A 1 128 ? -1.261 4.211 -12.967 1.00 86.06 128 ARG A C 1
ATOM 995 O O . ARG A 1 128 ? -2.237 4.630 -13.586 1.00 86.06 128 ARG A O 1
ATOM 1002 N N . ASN A 1 129 ? -0.281 5.010 -12.562 1.00 78.25 129 ASN A N 1
ATOM 1003 C CA . ASN A 1 129 ? -0.201 6.402 -12.991 1.00 78.25 129 ASN A CA 1
ATOM 1004 C C . ASN A 1 129 ? 0.672 6.457 -14.241 1.00 78.25 129 ASN A C 1
ATOM 1006 O O . ASN A 1 129 ? 1.896 6.565 -14.165 1.00 78.25 129 ASN A O 1
ATOM 1010 N N . ASP A 1 130 ? 0.050 6.354 -15.409 1.00 64.00 130 ASP A N 1
ATOM 1011 C CA . ASP A 1 130 ? 0.796 6.461 -16.656 1.00 64.00 130 ASP A CA 1
ATOM 1012 C C . ASP A 1 130 ? 1.368 7.871 -16.834 1.00 64.00 130 ASP A C 1
ATOM 1014 O O . ASP A 1 130 ? 0.640 8.863 -16.950 1.00 64.00 130 ASP A O 1
ATOM 1018 N N . TYR A 1 131 ? 2.693 7.952 -16.939 1.00 53.88 131 TYR A N 1
ATOM 1019 C CA . TYR A 1 131 ? 3.385 9.136 -17.427 1.00 53.88 131 TYR A CA 1
ATOM 1020 C C . TYR A 1 131 ? 3.982 8.816 -18.795 1.00 53.88 131 TYR A C 1
ATOM 1022 O O . TYR A 1 131 ? 4.899 8.007 -18.910 1.00 53.88 131 TYR A O 1
ATOM 1030 N N . LYS A 1 132 ? 3.451 9.438 -19.854 1.00 51.94 132 LYS A N 1
ATOM 1031 C CA . LYS A 1 132 ? 3.966 9.233 -21.214 1.00 51.94 132 LYS A CA 1
ATOM 1032 C C . LYS A 1 132 ? 5.359 9.844 -21.341 1.00 51.94 132 LYS A C 1
ATOM 1034 O O . LYS A 1 132 ? 5.524 11.046 -21.118 1.00 51.94 132 LYS A O 1
ATOM 1039 N N . GLY A 1 133 ? 6.328 9.013 -21.718 1.00 50.53 133 GLY A N 1
ATOM 1040 C CA . GLY A 1 133 ? 7.719 9.394 -21.917 1.00 50.53 133 GLY A CA 1
ATOM 1041 C C . GLY A 1 133 ? 7.926 10.501 -22.952 1.00 50.53 133 GLY A C 1
ATOM 1042 O O . GLY A 1 133 ? 7.153 10.670 -23.900 1.00 50.53 133 GLY A O 1
ATOM 1043 N N . PHE A 1 134 ? 9.004 11.266 -22.777 1.00 49.88 134 PHE A N 1
ATOM 1044 C CA . PHE A 1 134 ? 9.496 12.210 -23.779 1.00 49.88 134 PHE A CA 1
ATOM 1045 C C . PHE A 1 134 ? 10.540 11.509 -24.658 1.00 49.88 134 PHE A C 1
ATOM 1047 O O . PHE A 1 134 ? 11.488 10.916 -24.151 1.00 49.88 134 PHE A O 1
ATOM 1054 N N . SER A 1 135 ? 10.396 11.597 -25.982 1.00 50.28 135 SER A N 1
ATOM 1055 C CA . SER A 1 135 ? 11.387 11.064 -26.926 1.00 50.28 135 SER A CA 1
ATOM 1056 C C . SER A 1 135 ? 12.496 12.082 -27.195 1.00 50.28 135 SER A C 1
ATOM 1058 O O . SER A 1 135 ? 12.203 13.217 -27.592 1.00 50.28 135 SER A O 1
ATOM 1060 N N . VAL A 1 136 ? 13.758 11.666 -27.097 1.00 50.69 136 VAL A N 1
ATOM 1061 C CA . VAL A 1 136 ? 14.903 12.417 -27.628 1.00 50.69 136 VAL A CA 1
ATOM 1062 C C . VAL A 1 136 ? 15.662 11.490 -28.578 1.00 50.69 136 VAL A C 1
ATOM 1064 O O . VAL A 1 136 ? 16.439 10.653 -28.144 1.00 50.69 136 VAL A O 1
ATOM 1067 N N . GLN A 1 137 ? 15.452 11.655 -29.889 1.00 63.91 137 GLN A N 1
ATOM 1068 C CA . GLN A 1 137 ? 16.022 10.777 -30.931 1.00 63.91 137 GLN A CA 1
ATOM 1069 C C . GLN A 1 137 ? 15.538 9.313 -30.820 1.00 63.91 137 GLN A C 1
ATOM 1071 O O . GLN A 1 137 ? 14.330 9.096 -30.779 1.00 63.91 137 GLN A O 1
ATOM 1076 N N . ASP A 1 138 ? 16.467 8.346 -30.814 1.00 69.75 138 ASP A N 1
ATOM 1077 C CA . ASP A 1 138 ? 16.246 6.893 -30.715 1.00 69.75 138 ASP A CA 1
ATOM 1078 C C . ASP A 1 138 ? 16.167 6.400 -29.256 1.00 69.75 138 ASP A C 1
ATOM 1080 O O . ASP A 1 138 ? 16.133 5.196 -29.013 1.00 69.75 138 ASP A O 1
ATOM 1084 N N . THR A 1 139 ? 16.139 7.317 -28.286 1.00 76.00 139 THR A N 1
ATOM 1085 C CA . THR A 1 139 ? 16.090 7.023 -26.852 1.00 76.00 139 THR A CA 1
ATOM 1086 C C . THR A 1 139 ? 14.789 7.549 -26.242 1.00 76.00 139 THR A C 1
ATOM 1088 O O . THR A 1 139 ? 14.394 8.698 -26.486 1.00 76.00 139 THR A O 1
ATOM 1091 N N . PHE A 1 140 ? 14.138 6.725 -25.422 1.00 78.69 140 PHE A N 1
ATOM 1092 C CA . PHE A 1 140 ? 12.889 7.050 -24.731 1.00 78.69 140 PHE A CA 1
ATOM 1093 C C . PHE A 1 140 ? 13.066 6.878 -23.228 1.00 78.69 140 PHE A C 1
ATOM 1095 O O . PHE A 1 140 ? 13.554 5.849 -22.763 1.00 78.69 140 PHE A O 1
ATOM 1102 N N . GLU A 1 141 ? 12.672 7.894 -22.468 1.00 83.12 141 GLU A N 1
ATOM 1103 C CA . GLU A 1 141 ? 12.598 7.815 -21.013 1.00 83.12 141 GLU A CA 1
ATOM 1104 C C . GLU A 1 141 ? 11.176 7.424 -20.617 1.00 83.12 141 GLU A C 1
ATOM 1106 O O . GLU A 1 141 ? 10.233 8.169 -20.875 1.00 83.12 141 GLU A O 1
ATOM 1111 N N . GLU A 1 142 ? 11.037 6.260 -20.000 1.00 83.00 142 GLU A N 1
ATOM 1112 C CA . GLU A 1 142 ? 9.767 5.663 -19.607 1.00 83.00 142 GLU A CA 1
ATOM 1113 C C . GLU A 1 142 ? 9.593 5.704 -18.090 1.00 83.00 142 GLU A C 1
ATOM 1115 O O . GLU A 1 142 ? 10.559 5.745 -17.319 1.00 83.00 142 GLU A O 1
ATOM 1120 N N . THR A 1 143 ? 8.338 5.687 -17.648 1.00 85.44 143 THR A N 1
ATOM 1121 C CA . THR A 1 143 ? 7.971 5.682 -16.231 1.00 85.44 143 THR A CA 1
ATOM 1122 C C . THR A 1 143 ? 6.967 4.573 -15.951 1.00 85.44 143 THR A C 1
ATOM 1124 O O . THR A 1 143 ? 5.964 4.434 -16.645 1.00 85.44 143 THR A O 1
ATOM 1127 N N . ALA A 1 144 ? 7.234 3.803 -14.903 1.00 85.12 144 ALA A N 1
ATOM 1128 C CA . ALA A 1 144 ? 6.278 2.911 -14.271 1.00 85.12 144 ALA A CA 1
ATOM 1129 C C . ALA A 1 144 ? 6.006 3.439 -12.860 1.00 85.12 144 ALA A C 1
ATOM 1131 O O . ALA A 1 144 ? 6.925 3.523 -12.046 1.00 85.12 144 ALA A O 1
ATOM 1132 N N . ASP A 1 145 ? 4.760 3.804 -12.582 1.00 87.38 145 ASP A N 1
ATOM 1133 C CA . ASP A 1 145 ? 4.320 4.315 -11.286 1.00 87.38 145 ASP A CA 1
ATOM 1134 C C . ASP A 1 145 ? 3.023 3.616 -10.890 1.00 87.38 145 ASP A C 1
ATOM 1136 O O . ASP A 1 145 ? 2.064 3.593 -11.667 1.00 87.38 145 ASP A O 1
ATOM 1140 N N . VAL A 1 146 ? 3.008 3.014 -9.704 1.00 88.88 146 VAL A N 1
ATOM 1141 C CA . VAL A 1 146 ? 1.850 2.288 -9.188 1.00 88.88 146 VAL A CA 1
ATOM 1142 C C . VAL A 1 146 ? 1.527 2.720 -7.778 1.00 88.88 146 VAL A C 1
ATOM 1144 O O . VAL A 1 146 ? 2.377 2.716 -6.884 1.00 88.88 146 VAL A O 1
ATOM 1147 N N . ASN A 1 147 ? 0.244 2.999 -7.585 1.00 91.81 147 ASN A N 1
ATOM 1148 C CA . ASN A 1 147 ? -0.364 3.188 -6.288 1.00 91.81 147 ASN A CA 1
ATOM 1149 C C . ASN A 1 147 ? -1.166 1.949 -5.904 1.00 91.81 147 ASN A C 1
ATOM 1151 O O . ASN A 1 147 ? -1.896 1.381 -6.713 1.00 91.81 147 ASN A O 1
ATOM 1155 N N . THR A 1 148 ? -1.058 1.541 -4.646 1.00 93.75 148 THR A N 1
ATOM 1156 C CA . THR A 1 148 ? -1.962 0.558 -4.049 1.00 93.75 148 THR A CA 1
ATOM 1157 C C . THR A 1 148 ? -2.667 1.193 -2.870 1.00 93.75 148 THR A C 1
ATOM 1159 O O . THR A 1 148 ? -2.010 1.625 -1.924 1.00 93.75 148 THR A O 1
ATOM 1162 N N . THR A 1 149 ? -3.993 1.212 -2.918 1.00 96.25 149 THR A N 1
ATOM 1163 C CA . THR A 1 149 ? -4.857 1.813 -1.905 1.00 96.25 149 THR A CA 1
ATOM 1164 C C . THR A 1 149 ? -5.726 0.738 -1.271 1.00 96.25 149 THR A C 1
ATOM 1166 O O . THR A 1 149 ? -6.345 -0.070 -1.963 1.00 96.25 149 THR A O 1
ATOM 1169 N N . VAL A 1 150 ? -5.786 0.740 0.057 1.00 97.38 150 VAL A N 1
ATOM 1170 C CA . VAL A 1 150 ? -6.751 -0.038 0.833 1.00 97.38 150 VAL A CA 1
ATOM 1171 C C . VAL A 1 150 ? -7.824 0.907 1.342 1.00 97.38 150 VAL A C 1
ATOM 1173 O O . VAL A 1 150 ? -7.528 1.862 2.062 1.00 97.38 150 VAL A O 1
ATOM 1176 N N . GLU A 1 151 ? -9.067 0.596 1.007 1.00 97.94 151 GLU A N 1
ATOM 1177 C CA . GLU A 1 151 ? -10.267 1.273 1.483 1.00 97.94 151 GLU A CA 1
ATOM 1178 C C . GLU A 1 151 ? -11.028 0.338 2.432 1.00 97.94 151 GLU A C 1
ATOM 1180 O O . GLU A 1 151 ? -11.248 -0.831 2.113 1.00 97.94 151 GLU A O 1
ATOM 1185 N N . ILE A 1 152 ? -11.454 0.841 3.591 1.00 97.69 152 ILE A N 1
ATOM 1186 C CA . ILE A 1 152 ? -12.345 0.137 4.522 1.00 97.69 152 ILE A CA 1
ATOM 1187 C C . ILE A 1 152 ? -13.533 1.049 4.801 1.00 97.69 152 ILE A C 1
ATOM 1189 O O . ILE A 1 152 ? -13.359 2.151 5.313 1.00 97.69 152 ILE A O 1
ATOM 1193 N N . ALA A 1 153 ? -14.744 0.598 4.475 1.00 95.94 153 ALA A N 1
ATOM 1194 C CA . ALA A 1 153 ? -15.970 1.387 4.616 1.00 95.94 153 ALA A CA 1
ATOM 1195 C C . ALA A 1 153 ? -15.875 2.787 3.971 1.00 95.94 153 ALA A C 1
ATOM 1197 O O . ALA A 1 153 ? -16.272 3.774 4.583 1.00 95.94 153 ALA A O 1
ATOM 1198 N N . ALA A 1 154 ? -15.330 2.880 2.751 1.00 94.50 154 ALA A N 1
ATOM 1199 C CA . ALA A 1 154 ? -15.080 4.146 2.048 1.00 94.50 154 ALA A CA 1
ATOM 1200 C C . ALA A 1 154 ? -14.051 5.091 2.709 1.00 94.50 154 ALA A C 1
ATOM 1202 O O . ALA A 1 154 ? -13.926 6.247 2.311 1.00 94.50 154 ALA A O 1
ATOM 1203 N N . VAL A 1 155 ? -13.297 4.616 3.704 1.00 96.75 155 VAL A N 1
ATOM 1204 C CA . VAL A 1 155 ? -12.162 5.337 4.290 1.00 96.75 155 VAL A CA 1
ATOM 1205 C C . VAL A 1 155 ? -10.877 4.760 3.706 1.00 96.75 155 VAL A C 1
ATOM 1207 O O . VAL A 1 155 ? -10.607 3.571 3.873 1.00 96.75 155 VAL A O 1
ATOM 1210 N N . ASN A 1 156 ? -10.062 5.588 3.054 1.00 96.06 156 ASN A N 1
ATOM 1211 C CA . ASN A 1 156 ? -8.720 5.186 2.631 1.00 96.06 156 ASN A CA 1
ATOM 1212 C C . ASN A 1 156 ? -7.837 5.045 3.869 1.00 96.06 156 ASN A C 1
ATOM 1214 O O . ASN A 1 156 ? -7.659 6.008 4.617 1.00 96.06 156 ASN A O 1
ATOM 1218 N N . VAL A 1 157 ? -7.292 3.851 4.100 1.00 94.69 157 VAL A N 1
ATOM 1219 C CA . VAL A 1 157 ? -6.540 3.534 5.325 1.00 94.69 157 VAL A CA 1
ATOM 1220 C C . VAL A 1 157 ? -5.061 3.316 5.074 1.00 94.69 157 VAL A C 1
ATOM 1222 O O . VAL A 1 157 ? -4.238 3.754 5.876 1.00 94.69 157 VAL A O 1
ATOM 1225 N N . VAL A 1 158 ? -4.708 2.701 3.950 1.00 95.12 158 VAL A N 1
ATOM 1226 C CA . VAL A 1 158 ? -3.321 2.421 3.577 1.00 95.12 158 VAL A CA 1
ATOM 1227 C C . VAL A 1 158 ? -3.125 2.835 2.132 1.00 95.12 158 VAL A C 1
ATOM 1229 O O . VAL A 1 158 ? -3.946 2.501 1.283 1.00 95.12 158 VAL A O 1
ATOM 1232 N N . GLN A 1 159 ? -2.022 3.523 1.860 1.00 93.94 159 GLN A N 1
ATOM 1233 C CA . GLN A 1 159 ? -1.602 3.865 0.511 1.00 93.94 159 GLN A CA 1
ATOM 1234 C C . GLN A 1 159 ? -0.108 3.606 0.361 1.00 93.94 159 GLN A C 1
ATOM 1236 O O . GLN A 1 159 ? 0.718 4.102 1.134 1.00 93.94 159 GLN A O 1
ATOM 1241 N N . LEU A 1 160 ? 0.234 2.813 -0.645 1.00 92.50 160 LEU A N 1
ATOM 1242 C CA . LEU A 1 160 ? 1.596 2.456 -1.012 1.00 92.50 160 LEU A CA 1
ATOM 1243 C C . LEU A 1 160 ? 1.879 3.006 -2.402 1.00 92.50 160 LEU A C 1
ATOM 1245 O O . LEU A 1 160 ? 1.015 2.941 -3.272 1.00 92.50 160 LEU A O 1
ATOM 1249 N N . ASN A 1 161 ? 3.094 3.496 -2.612 1.00 91.12 161 ASN A N 1
ATOM 1250 C CA . ASN A 1 161 ? 3.568 3.925 -3.920 1.00 91.12 161 ASN A CA 1
ATOM 1251 C C . ASN A 1 161 ? 4.893 3.231 -4.245 1.00 91.12 161 ASN A C 1
ATOM 1253 O O . ASN A 1 161 ? 5.769 3.108 -3.379 1.00 91.12 161 ASN A O 1
ATOM 1257 N N . ILE A 1 162 ? 5.037 2.795 -5.493 1.00 91.00 162 ILE A N 1
ATOM 1258 C CA . ILE A 1 162 ? 6.296 2.328 -6.065 1.00 91.00 162 ILE A CA 1
ATOM 1259 C C . ILE A 1 162 ? 6.472 2.955 -7.446 1.00 91.00 162 ILE A C 1
ATOM 1261 O O . ILE A 1 162 ? 5.548 2.988 -8.252 1.00 91.00 162 ILE A O 1
ATOM 1265 N N . TYR A 1 163 ? 7.682 3.430 -7.714 1.00 91.19 163 TYR A N 1
ATOM 1266 C CA . TYR A 1 163 ? 8.019 4.189 -8.908 1.00 91.19 163 TYR A CA 1
ATOM 1267 C C . TYR A 1 163 ? 9.357 3.722 -9.479 1.00 91.19 163 TYR A C 1
ATOM 1269 O O . TYR A 1 163 ? 10.323 3.497 -8.741 1.00 91.19 163 TYR A O 1
ATOM 1277 N N . MET A 1 164 ? 9.438 3.642 -10.802 1.00 90.62 164 MET A N 1
ATOM 1278 C CA . MET A 1 164 ? 10.660 3.375 -11.547 1.00 90.62 164 MET A CA 1
ATOM 1279 C C . MET A 1 164 ? 10.675 4.172 -12.849 1.00 90.62 164 MET A C 1
ATOM 1281 O O . MET A 1 164 ? 9.758 4.083 -13.661 1.00 90.62 164 MET A O 1
ATOM 1285 N N . GLN A 1 165 ? 11.774 4.876 -13.084 1.00 90.12 165 GLN A N 1
ATOM 1286 C CA . GLN A 1 165 ? 12.097 5.499 -14.356 1.00 90.12 165 GLN A CA 1
ATOM 1287 C C . GLN A 1 165 ? 13.207 4.713 -15.045 1.00 90.12 165 GLN A C 1
ATOM 1289 O O . GLN A 1 165 ? 14.220 4.384 -14.419 1.00 90.12 165 GLN A O 1
ATOM 1294 N N . TYR A 1 166 ? 13.053 4.439 -16.333 1.00 88.62 166 TYR A N 1
ATOM 1295 C CA . TYR A 1 166 ? 14.018 3.659 -17.102 1.00 88.62 166 TYR A CA 1
ATOM 1296 C C . TYR A 1 166 ? 14.159 4.196 -18.523 1.00 88.62 166 TYR A C 1
ATOM 1298 O O . TYR A 1 166 ? 13.279 4.882 -19.034 1.00 88.62 166 TYR A O 1
ATOM 1306 N N . THR A 1 167 ? 15.289 3.902 -19.154 1.00 87.75 167 THR A N 1
ATOM 1307 C CA . THR A 1 167 ? 15.576 4.312 -20.529 1.00 87.75 167 THR A CA 1
ATOM 1308 C C . THR A 1 167 ? 15.453 3.121 -21.459 1.00 87.75 167 THR A C 1
ATOM 1310 O O . THR A 1 167 ? 15.955 2.034 -21.154 1.00 87.75 167 THR A O 1
ATOM 1313 N N . THR A 1 168 ? 14.829 3.340 -22.612 1.00 85.56 168 THR A N 1
ATOM 1314 C CA . THR A 1 168 ? 14.826 2.397 -23.726 1.00 85.56 168 THR A CA 1
ATOM 1315 C C . THR A 1 168 ? 15.497 3.001 -24.955 1.00 85.56 168 THR A C 1
ATOM 1317 O O . THR A 1 168 ? 15.469 4.215 -25.163 1.00 85.56 168 THR A O 1
ATOM 1320 N N . GLU A 1 169 ? 16.127 2.159 -25.768 1.00 84.44 169 GLU A N 1
ATOM 1321 C CA . GLU A 1 169 ? 16.815 2.545 -26.998 1.00 84.44 169 GLU A CA 1
ATOM 1322 C C . GLU A 1 169 ? 16.292 1.722 -28.178 1.00 84.44 169 GLU A C 1
ATOM 1324 O O . GLU A 1 169 ? 16.166 0.498 -28.104 1.00 84.44 169 GLU A O 1
ATOM 1329 N N . ASN A 1 170 ? 15.990 2.391 -29.289 1.00 75.75 170 ASN A N 1
ATOM 1330 C CA . ASN A 1 170 ? 15.691 1.726 -30.551 1.00 75.75 170 ASN A CA 1
ATOM 1331 C C . ASN A 1 170 ? 16.976 1.112 -31.118 1.00 75.75 170 ASN A C 1
ATOM 1333 O O . ASN A 1 170 ? 17.915 1.832 -31.452 1.00 75.75 170 ASN A O 1
ATOM 1337 N N . ASP A 1 171 ? 16.993 -0.208 -31.301 1.00 68.31 171 ASP A N 1
ATOM 1338 C CA . ASP A 1 171 ? 18.060 -0.892 -32.033 1.00 68.31 171 ASP A CA 1
ATOM 1339 C C . ASP A 1 171 ? 17.687 -0.978 -33.530 1.00 68.31 171 ASP A C 1
ATOM 1341 O O . ASP A 1 171 ? 16.738 -1.695 -33.883 1.00 68.31 171 ASP A O 1
ATOM 1345 N N . PRO A 1 172 ? 18.381 -0.258 -34.440 1.00 58.22 172 PRO A N 1
ATOM 1346 C CA . PRO A 1 172 ? 18.118 -0.294 -35.877 1.00 58.22 172 PRO A CA 1
ATOM 1347 C C . PRO A 1 172 ? 18.475 -1.668 -36.468 1.00 58.22 172 PRO A C 1
ATOM 1349 O O . PRO A 1 172 ? 19.546 -1.892 -37.030 1.00 58.22 172 PRO A O 1
ATOM 1352 N N . GLY A 1 173 ? 17.531 -2.600 -36.364 1.00 58.22 173 GLY A N 1
ATOM 1353 C CA . GLY A 1 173 ? 17.684 -3.999 -36.762 1.00 58.22 173 GLY A CA 1
ATOM 1354 C C . GLY A 1 173 ? 16.772 -4.954 -35.992 1.00 58.22 173 GLY A C 1
ATOM 1355 O O . GLY A 1 173 ? 16.524 -6.063 -36.470 1.00 58.22 173 GLY A O 1
ATOM 1356 N N . GLN A 1 174 ? 16.230 -4.520 -34.851 1.00 57.97 174 GLN A N 1
ATOM 1357 C CA . GLN A 1 174 ? 15.248 -5.266 -34.071 1.00 57.97 174 GLN A CA 1
ATOM 1358 C C . GLN A 1 174 ? 13.860 -4.633 -34.176 1.00 57.97 174 GLN A C 1
ATOM 1360 O O . GLN A 1 174 ? 13.703 -3.441 -34.420 1.00 57.97 174 GLN A O 1
ATOM 1365 N N . SER A 1 175 ? 12.824 -5.455 -34.011 1.00 57.53 175 SER A N 1
ATOM 1366 C CA . SER A 1 175 ? 11.431 -4.997 -33.965 1.00 57.53 175 SER A CA 1
ATOM 1367 C C . SER A 1 175 ? 11.018 -4.450 -32.591 1.00 57.53 175 SER A C 1
ATOM 1369 O O . SER A 1 175 ? 9.833 -4.207 -32.387 1.00 57.53 175 SER A O 1
ATOM 1371 N N . CYS A 1 176 ? 11.952 -4.328 -31.641 1.00 61.06 176 CYS A N 1
ATOM 1372 C CA . CYS A 1 176 ? 11.706 -3.970 -30.243 1.00 61.06 176 CYS A CA 1
ATOM 1373 C C . CYS A 1 176 ? 12.837 -3.071 -29.717 1.00 61.06 176 CYS A C 1
ATOM 1375 O O . CYS A 1 176 ? 13.976 -3.216 -30.169 1.00 61.06 176 CYS A O 1
ATOM 1377 N N . CYS A 1 177 ? 12.537 -2.183 -28.764 1.00 75.31 177 CYS A N 1
ATOM 1378 C CA . CYS A 1 177 ? 13.555 -1.387 -28.079 1.00 75.31 177 CYS A CA 1
ATOM 1379 C C . CYS A 1 177 ? 14.238 -2.221 -26.983 1.00 75.31 177 CYS A C 1
ATOM 1381 O O . CYS A 1 177 ? 13.624 -3.108 -26.381 1.00 75.31 177 CYS A O 1
ATOM 1383 N N . THR A 1 178 ? 15.503 -1.929 -26.706 1.00 86.81 178 THR A N 1
ATOM 1384 C CA . THR A 1 178 ? 16.248 -2.492 -25.575 1.00 86.81 178 THR A CA 1
ATOM 1385 C C . THR A 1 178 ? 16.124 -1.575 -24.366 1.00 86.81 178 THR A C 1
ATOM 1387 O O . THR A 1 178 ? 16.025 -0.362 -24.508 1.00 86.81 178 THR A O 1
ATOM 1390 N N . VAL A 1 179 ? 16.122 -2.132 -23.158 1.00 87.44 179 VAL A N 1
ATOM 1391 C CA . VAL A 1 179 ? 16.223 -1.354 -21.917 1.00 87.44 179 VAL A CA 1
ATOM 1392 C C . VAL A 1 179 ? 17.703 -1.105 -21.642 1.00 87.44 179 VAL A C 1
ATOM 1394 O O . VAL A 1 179 ? 18.450 -2.058 -21.424 1.00 87.44 179 VAL A O 1
ATOM 1397 N N . SER A 1 180 ? 18.134 0.158 -21.639 1.00 89.06 180 SER A N 1
ATOM 1398 C CA . SER A 1 180 ? 19.552 0.518 -21.495 1.00 89.06 180 SER A CA 1
ATOM 1399 C C . SER A 1 180 ? 19.944 0.931 -20.075 1.00 89.06 180 SER A C 1
ATOM 1401 O O . SER A 1 180 ? 21.082 0.699 -19.660 1.00 89.06 180 SER A O 1
ATOM 1403 N N . SER A 1 181 ? 19.016 1.487 -19.289 1.00 91.38 181 SER A N 1
ATOM 1404 C CA . SER A 1 181 ? 19.280 1.880 -17.899 1.00 91.38 181 SER A CA 1
ATOM 1405 C C . SER A 1 181 ? 18.021 1.949 -17.037 1.00 91.38 181 SER A C 1
ATOM 1407 O O . SER A 1 181 ? 16.926 2.206 -17.528 1.00 91.38 181 SER A O 1
ATOM 1409 N N . VAL A 1 182 ? 18.196 1.779 -15.722 1.00 92.00 182 VAL A N 1
ATOM 1410 C CA . VAL A 1 182 ? 17.236 2.243 -14.708 1.00 92.00 182 VAL A CA 1
ATOM 1411 C C . VAL A 1 182 ? 17.774 3.555 -14.148 1.00 92.00 182 VAL A C 1
ATOM 1413 O O . VAL A 1 182 ? 18.873 3.587 -13.595 1.00 92.00 182 VAL A O 1
ATOM 1416 N N . ASN A 1 183 ? 17.030 4.640 -14.344 1.00 91.75 183 ASN A N 1
ATOM 1417 C CA . ASN A 1 183 ? 17.498 6.005 -14.092 1.00 91.75 183 ASN A CA 1
ATOM 1418 C C . ASN A 1 183 ? 17.232 6.430 -12.653 1.00 91.75 183 ASN A C 1
ATOM 1420 O O . ASN A 1 183 ? 18.082 7.036 -12.002 1.00 91.75 183 ASN A O 1
ATOM 1424 N N . SER A 1 184 ? 16.033 6.122 -12.164 1.00 93.19 184 SER A N 1
ATOM 1425 C CA . SER A 1 184 ? 15.611 6.452 -10.811 1.00 93.19 184 SER A CA 1
ATOM 1426 C C . SER A 1 184 ? 14.536 5.487 -10.328 1.00 93.19 184 SER A C 1
ATOM 1428 O O . SER A 1 184 ? 13.792 4.899 -11.111 1.00 93.19 184 SER A O 1
ATOM 1430 N N . THR A 1 185 ? 14.469 5.303 -9.015 1.00 93.88 185 THR A N 1
ATOM 1431 C CA . THR A 1 185 ? 13.467 4.468 -8.350 1.00 93.88 185 THR A CA 1
ATOM 1432 C C . THR A 1 185 ? 13.024 5.158 -7.074 1.00 93.88 185 THR A C 1
ATOM 1434 O O . THR A 1 185 ? 13.854 5.748 -6.378 1.00 93.88 185 THR A O 1
ATOM 1437 N N . SER A 1 186 ? 11.747 5.053 -6.735 1.00 92.31 186 SER A N 1
ATOM 1438 C CA . SER A 1 186 ? 11.201 5.563 -5.479 1.00 92.31 186 SER A CA 1
ATOM 1439 C C . SER A 1 186 ? 10.177 4.586 -4.920 1.00 92.31 186 SER A C 1
ATOM 1441 O O . SER A 1 186 ? 9.612 3.765 -5.638 1.00 92.31 186 SER A O 1
ATOM 1443 N N . HIS A 1 187 ? 9.981 4.640 -3.613 1.00 91.12 187 HIS A N 1
ATOM 1444 C CA . HIS A 1 187 ? 8.977 3.856 -2.916 1.00 91.12 187 HIS A CA 1
ATOM 1445 C C . HIS A 1 187 ? 8.545 4.610 -1.666 1.00 91.12 187 HIS A C 1
ATOM 1447 O O . HIS A 1 187 ? 9.353 5.294 -1.033 1.00 91.12 187 HIS A O 1
ATOM 1453 N N . ALA A 1 188 ? 7.280 4.466 -1.296 1.00 87.38 188 ALA A N 1
ATOM 1454 C CA . ALA A 1 188 ? 6.752 5.067 -0.086 1.00 87.38 188 ALA A CA 1
ATOM 1455 C C . ALA A 1 188 ? 5.621 4.224 0.502 1.00 87.38 188 ALA A C 1
ATOM 1457 O O . ALA A 1 188 ? 4.812 3.631 -0.214 1.00 87.38 188 ALA A O 1
ATOM 1458 N N . VAL A 1 189 ? 5.551 4.218 1.831 1.00 89.31 189 VAL A N 1
ATOM 1459 C CA . VAL A 1 189 ? 4.281 4.063 2.542 1.00 89.31 189 VAL A CA 1
ATOM 1460 C C . VAL A 1 189 ? 3.738 5.482 2.662 1.00 89.31 189 VAL A C 1
ATOM 1462 O O . VAL A 1 189 ? 4.171 6.229 3.535 1.00 89.31 189 VAL A O 1
ATOM 1465 N N . VAL A 1 190 ? 2.893 5.883 1.712 1.00 88.94 190 VAL A N 1
ATOM 1466 C CA . VAL A 1 190 ? 2.320 7.239 1.656 1.00 88.94 190 VAL A CA 1
ATOM 1467 C C . VAL A 1 190 ? 1.411 7.447 2.860 1.00 88.94 190 VAL A C 1
ATOM 1469 O O . VAL A 1 190 ? 1.518 8.444 3.569 1.00 88.94 190 VAL A O 1
ATOM 1472 N N . GLN A 1 191 ? 0.585 6.438 3.137 1.00 90.00 191 GLN A N 1
ATOM 1473 C CA . GLN A 1 191 ? -0.397 6.473 4.201 1.00 90.00 191 GLN A CA 1
ATOM 1474 C C . GLN A 1 191 ? -0.473 5.125 4.918 1.00 90.00 191 GLN A C 1
ATOM 1476 O O . GLN A 1 191 ? -0.495 4.070 4.284 1.00 90.00 191 GLN A O 1
ATOM 1481 N N . ASN A 1 192 ? -0.566 5.166 6.246 1.00 91.75 192 ASN A N 1
ATOM 1482 C CA . ASN A 1 192 ? -0.992 4.039 7.067 1.00 91.75 192 ASN A CA 1
ATOM 1483 C C . ASN A 1 192 ? -1.707 4.568 8.320 1.00 91.75 192 ASN A C 1
ATOM 1485 O O . ASN A 1 192 ? -1.066 5.103 9.226 1.00 91.75 192 ASN A O 1
ATOM 1489 N N . TYR A 1 193 ? -3.030 4.421 8.354 1.00 93.25 193 TYR A N 1
ATOM 1490 C CA . TYR A 1 193 ? -3.890 4.829 9.468 1.00 93.25 193 TYR A CA 1
ATOM 1491 C C . TYR A 1 193 ? -4.392 3.654 10.309 1.00 93.25 193 TYR A C 1
ATOM 1493 O O . TYR A 1 193 ? -5.346 3.809 11.065 1.00 93.25 193 TYR A O 1
ATOM 1501 N N . ILE A 1 194 ? -3.751 2.488 10.218 1.00 92.94 194 ILE A N 1
ATOM 1502 C CA . ILE A 1 194 ? -4.022 1.349 11.098 1.00 92.94 194 ILE A CA 1
ATOM 1503 C C . ILE A 1 194 ? -3.130 1.490 12.348 1.00 92.94 194 ILE A C 1
ATOM 1505 O O . ILE A 1 194 ? -1.919 1.290 12.249 1.00 92.94 194 ILE A O 1
ATOM 1509 N N . PRO A 1 195 ? -3.670 1.818 13.541 1.00 88.56 195 PRO A N 1
ATOM 1510 C CA . PRO A 1 195 ? -2.838 2.197 14.691 1.00 88.56 195 PRO A CA 1
ATOM 1511 C C . PRO A 1 195 ? -1.995 1.051 15.257 1.00 88.56 195 PRO A C 1
ATOM 1513 O O . PRO A 1 195 ? -0.895 1.279 15.751 1.00 88.56 195 PRO A O 1
ATOM 1516 N N . ILE A 1 196 ? -2.490 -0.187 15.153 1.00 88.12 196 ILE A N 1
ATOM 1517 C CA . ILE A 1 196 ? -1.768 -1.392 15.591 1.00 88.12 196 ILE A CA 1
ATOM 1518 C C . ILE A 1 196 ? -0.634 -1.782 14.643 1.00 88.12 196 ILE A C 1
ATOM 1520 O O . ILE A 1 196 ? 0.067 -2.752 14.905 1.00 88.12 196 ILE A O 1
ATOM 1524 N N . GLN A 1 197 ? -0.461 -1.093 13.518 1.00 90.00 197 GLN A N 1
ATOM 1525 C CA . GLN A 1 197 ? 0.361 -1.573 12.424 1.00 90.00 197 GLN A CA 1
ATOM 1526 C C . GLN A 1 197 ? 1.561 -0.676 12.145 1.00 90.00 197 GLN A C 1
ATOM 1528 O O . GLN A 1 197 ? 1.436 0.530 11.943 1.00 90.00 197 GLN A O 1
ATOM 1533 N N . THR A 1 198 ? 2.704 -1.323 11.941 1.00 89.25 198 THR A N 1
ATOM 1534 C CA . THR A 1 198 ? 3.871 -0.735 11.289 1.00 89.25 198 THR A CA 1
ATOM 1535 C C . THR A 1 198 ? 4.122 -1.438 9.958 1.00 89.25 198 THR A C 1
ATOM 1537 O O . THR A 1 198 ? 4.219 -2.665 9.902 1.00 89.25 198 THR A O 1
ATOM 1540 N N . LEU A 1 199 ? 4.269 -0.652 8.890 1.00 89.31 199 LEU A N 1
ATOM 1541 C CA . LEU A 1 199 ? 4.693 -1.121 7.572 1.00 89.31 199 LEU A CA 1
ATOM 1542 C C . LEU A 1 199 ? 6.088 -0.581 7.277 1.00 89.31 199 LEU A C 1
ATOM 1544 O O . LEU A 1 199 ? 6.283 0.627 7.162 1.00 89.31 199 LEU A O 1
ATOM 1548 N N . ASN A 1 200 ? 7.052 -1.486 7.139 1.00 89.88 200 ASN A N 1
ATOM 1549 C CA . ASN A 1 200 ? 8.418 -1.138 6.768 1.00 89.88 200 ASN A CA 1
ATOM 1550 C C . ASN A 1 200 ? 8.663 -1.510 5.311 1.00 89.88 200 ASN A C 1
ATOM 1552 O O . ASN A 1 200 ? 8.457 -2.660 4.930 1.00 89.88 200 ASN A O 1
ATOM 1556 N N . ALA A 1 201 ? 9.147 -0.562 4.516 1.00 91.44 201 ALA A N 1
ATOM 1557 C CA . ALA A 1 201 ? 9.509 -0.792 3.126 1.00 91.44 201 ALA A CA 1
ATOM 1558 C C . ALA A 1 201 ? 11.030 -0.940 2.991 1.00 91.44 201 ALA A C 1
ATOM 1560 O O . ALA A 1 201 ? 11.792 -0.110 3.482 1.00 91.44 201 ALA A O 1
ATOM 1561 N N . THR A 1 202 ? 11.476 -2.012 2.339 1.00 94.00 202 THR A N 1
ATOM 1562 C CA . THR A 1 202 ? 12.890 -2.275 2.046 1.00 94.00 202 THR A CA 1
ATOM 1563 C C . THR A 1 202 ? 13.060 -2.431 0.534 1.00 94.00 202 THR A C 1
ATOM 1565 O O . THR A 1 202 ? 12.699 -3.483 -0.009 1.00 94.00 202 THR A O 1
ATOM 1568 N N . PRO A 1 203 ? 13.577 -1.411 -0.174 1.00 93.88 203 PRO A N 1
ATOM 1569 C CA . PRO A 1 203 ? 13.790 -1.496 -1.612 1.00 93.88 203 PRO A CA 1
ATOM 1570 C C . PRO A 1 203 ? 14.915 -2.485 -1.919 1.00 93.88 203 PRO A C 1
ATOM 1572 O O . PRO A 1 203 ? 15.874 -2.626 -1.156 1.00 93.88 203 PRO A O 1
ATOM 1575 N N . ARG A 1 204 ? 14.808 -3.168 -3.055 1.00 95.00 204 ARG A N 1
ATOM 1576 C CA . ARG A 1 204 ? 15.890 -3.975 -3.625 1.00 95.00 204 ARG A CA 1
ATOM 1577 C C . ARG A 1 204 ? 16.552 -3.208 -4.760 1.00 95.00 204 ARG A C 1
ATOM 1579 O O . ARG A 1 204 ? 15.901 -2.401 -5.418 1.00 95.00 204 ARG A O 1
ATOM 1586 N N . GLU A 1 205 ? 17.828 -3.496 -4.997 1.00 95.62 205 GLU A N 1
ATOM 1587 C CA . GLU A 1 205 ? 18.571 -2.878 -6.095 1.00 95.62 205 GLU A CA 1
ATOM 1588 C C . GLU A 1 205 ? 17.879 -3.191 -7.437 1.00 95.62 205 GLU A C 1
ATOM 1590 O O . GLU A 1 205 ? 17.596 -4.369 -7.704 1.00 95.62 205 GLU A O 1
ATOM 1595 N N . PRO A 1 206 ? 17.570 -2.181 -8.268 1.00 95.75 206 PRO A N 1
ATOM 1596 C CA . PRO A 1 206 ? 16.975 -2.417 -9.573 1.00 95.75 206 PRO A CA 1
ATOM 1597 C C . PRO A 1 206 ? 17.970 -3.095 -10.520 1.00 95.75 206 PRO A C 1
ATOM 1599 O O . PRO A 1 206 ? 19.186 -2.944 -10.393 1.00 95.75 206 PRO A O 1
ATOM 1602 N N . TYR A 1 207 ? 17.459 -3.838 -11.498 1.00 94.06 207 TYR A N 1
ATOM 1603 C CA . TYR A 1 207 ? 18.290 -4.529 -12.484 1.00 94.06 207 TYR A CA 1
ATOM 1604 C C . TYR A 1 207 ? 17.593 -4.654 -13.839 1.00 94.06 207 TYR A C 1
ATOM 1606 O O . TYR A 1 207 ? 16.375 -4.523 -13.944 1.00 94.06 207 TYR A O 1
ATOM 1614 N N . ILE A 1 208 ? 18.384 -4.922 -14.880 1.00 93.38 208 ILE A N 1
ATOM 1615 C CA . ILE A 1 208 ? 17.897 -5.197 -16.235 1.00 93.38 208 ILE A CA 1
ATOM 1616 C C . ILE A 1 208 ? 17.971 -6.704 -16.486 1.00 93.38 208 ILE A C 1
ATOM 1618 O O . ILE A 1 208 ? 18.996 -7.338 -16.226 1.00 93.38 208 ILE A O 1
ATOM 1622 N N . SER A 1 209 ? 16.880 -7.280 -16.983 1.00 90.19 209 SER A N 1
ATOM 1623 C CA . SER A 1 209 ? 16.763 -8.693 -17.337 1.00 90.19 209 SER A CA 1
ATOM 1624 C C . SER A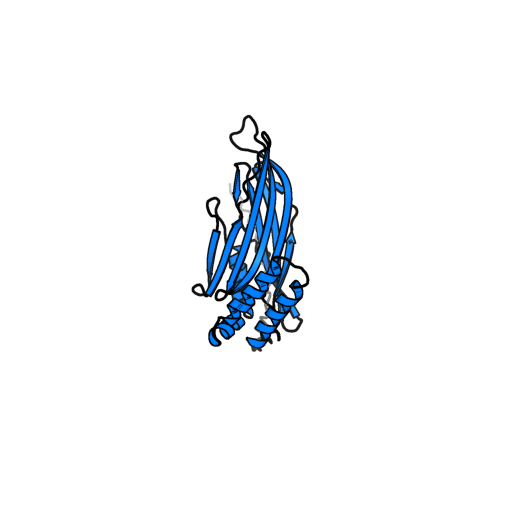 1 209 ? 16.685 -8.854 -18.855 1.00 90.19 209 SER A C 1
ATOM 1626 O O . SER A 1 209 ? 15.759 -8.349 -19.488 1.00 90.19 209 SER A O 1
ATOM 1628 N N . GLY A 1 210 ? 17.660 -9.566 -19.432 1.00 83.62 210 GLY A N 1
ATOM 1629 C CA . GLY A 1 210 ? 17.648 -9.994 -20.837 1.00 83.62 210 GLY A CA 1
ATOM 1630 C C . GLY A 1 210 ? 17.598 -8.869 -21.876 1.00 83.62 210 GLY A C 1
ATOM 1631 O O . GLY A 1 210 ? 17.091 -9.105 -22.964 1.00 83.62 210 GLY A O 1
ATOM 1632 N N . ASP A 1 211 ? 18.073 -7.669 -21.531 1.00 82.94 211 ASP A N 1
ATOM 1633 C CA . ASP A 1 211 ? 18.040 -6.440 -22.345 1.00 82.94 211 ASP A CA 1
ATOM 1634 C C . ASP A 1 211 ? 16.635 -5.919 -22.698 1.00 82.94 211 ASP A C 1
ATOM 1636 O O . ASP A 1 211 ? 16.502 -4.920 -23.400 1.00 82.94 211 ASP A O 1
ATOM 1640 N N . THR A 1 212 ? 15.571 -6.548 -22.194 1.00 83.81 212 THR A N 1
ATOM 1641 C CA . THR A 1 212 ? 14.182 -6.209 -22.547 1.00 83.81 212 THR A CA 1
ATOM 1642 C C . THR A 1 212 ? 13.372 -5.657 -21.388 1.00 83.81 212 THR A C 1
ATOM 1644 O O . THR A 1 212 ? 12.305 -5.090 -21.624 1.00 83.81 212 THR A O 1
ATOM 1647 N N . SER A 1 213 ? 13.836 -5.845 -20.149 1.00 87.06 213 SER A N 1
ATOM 1648 C CA . SER A 1 213 ? 13.036 -5.550 -18.960 1.00 87.06 213 SER A CA 1
ATOM 1649 C C . SER A 1 213 ? 13.840 -4.851 -17.869 1.00 87.06 213 SER A C 1
ATOM 1651 O O . SER A 1 213 ? 14.834 -5.396 -17.395 1.00 87.06 213 SER A O 1
ATOM 1653 N N . ALA A 1 214 ? 13.382 -3.680 -17.429 1.00 90.62 214 ALA A N 1
ATOM 1654 C CA . ALA A 1 214 ? 13.793 -3.045 -16.179 1.00 90.62 214 ALA A CA 1
ATOM 1655 C C . ALA A 1 214 ? 12.951 -3.612 -15.035 1.00 90.62 214 ALA A C 1
ATOM 1657 O O . ALA A 1 214 ? 11.729 -3.682 -15.157 1.00 90.62 214 ALA A O 1
ATOM 1658 N N . ILE A 1 215 ? 13.578 -4.003 -13.927 1.00 91.94 215 ILE A N 1
ATOM 1659 C CA . ILE A 1 215 ? 12.885 -4.568 -12.767 1.00 91.94 215 ILE A CA 1
ATOM 1660 C C . ILE A 1 215 ? 13.289 -3.805 -11.510 1.00 91.94 215 ILE A C 1
ATOM 1662 O O . ILE A 1 215 ? 14.473 -3.696 -11.186 1.00 91.94 215 ILE A O 1
ATOM 1666 N N . PHE A 1 216 ? 12.290 -3.339 -10.764 1.00 93.12 216 PHE A N 1
ATOM 1667 C CA . PHE A 1 216 ? 12.448 -2.765 -9.430 1.00 93.12 216 PHE A CA 1
ATOM 1668 C C . PHE A 1 216 ? 11.461 -3.427 -8.473 1.00 93.12 216 PHE A C 1
ATOM 1670 O O . PHE A 1 216 ? 10.338 -3.740 -8.857 1.00 93.12 216 PHE A O 1
ATOM 1677 N N . SER A 1 217 ? 11.871 -3.684 -7.231 1.00 93.00 217 SER A N 1
ATOM 1678 C CA . SER A 1 217 ? 10.989 -4.316 -6.249 1.00 93.00 217 SER A CA 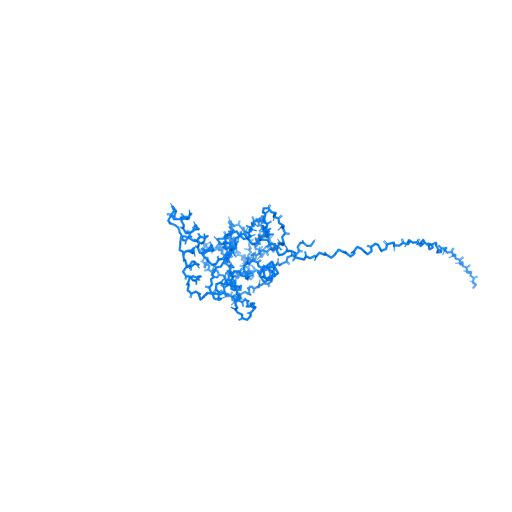1
ATOM 1679 C C . SER A 1 217 ? 11.236 -3.821 -4.834 1.00 93.00 217 SER A C 1
ATOM 1681 O O . SER A 1 217 ? 12.352 -3.448 -4.470 1.00 93.00 217 SER A O 1
ATOM 1683 N N . VAL A 1 218 ? 10.185 -3.855 -4.024 1.00 92.50 218 VAL A N 1
ATOM 1684 C CA . VAL A 1 218 ? 10.178 -3.415 -2.630 1.00 92.50 218 VAL A CA 1
ATOM 1685 C C . VAL A 1 218 ? 9.578 -4.528 -1.783 1.00 92.50 218 VAL A C 1
ATOM 1687 O O . VAL A 1 218 ? 8.475 -4.999 -2.053 1.00 92.50 218 VAL A O 1
ATOM 1690 N N . LEU A 1 219 ? 10.317 -4.968 -0.764 1.00 91.50 219 LEU A N 1
ATOM 1691 C CA . LEU A 1 219 ? 9.805 -5.863 0.269 1.00 91.50 219 LEU A CA 1
ATOM 1692 C C . LEU A 1 219 ? 9.118 -5.020 1.341 1.00 91.50 219 LEU A C 1
ATOM 1694 O O . LEU A 1 219 ? 9.773 -4.208 1.995 1.00 91.50 219 LEU A O 1
ATOM 1698 N N . TYR A 1 220 ? 7.826 -5.238 1.540 1.00 89.50 220 TYR A N 1
ATOM 1699 C CA . TYR A 1 220 ? 7.080 -4.667 2.650 1.00 89.50 220 TYR A CA 1
ATOM 1700 C C . TYR A 1 220 ? 6.987 -5.699 3.769 1.00 89.50 220 TYR A C 1
ATOM 1702 O O . TYR A 1 220 ? 6.535 -6.822 3.547 1.00 89.50 220 TYR A O 1
ATOM 1710 N N . THR A 1 221 ? 7.412 -5.314 4.968 1.00 89.56 221 THR A N 1
ATOM 1711 C CA . THR A 1 221 ? 7.296 -6.126 6.181 1.00 89.56 221 THR A CA 1
ATOM 1712 C C . THR A 1 221 ? 6.218 -5.531 7.070 1.00 89.56 221 THR A C 1
ATOM 1714 O O . THR A 1 221 ? 6.294 -4.358 7.447 1.00 89.56 221 THR A O 1
ATOM 1717 N N . LEU A 1 222 ? 5.237 -6.362 7.407 1.00 88.56 222 LEU A N 1
ATOM 1718 C CA . LEU A 1 222 ? 4.135 -6.044 8.296 1.00 88.56 222 LEU A CA 1
ATOM 1719 C C . LEU A 1 222 ? 4.484 -6.463 9.722 1.00 88.56 222 LEU A C 1
ATOM 1721 O O . LEU A 1 222 ? 4.774 -7.633 9.986 1.00 88.56 222 LEU A O 1
ATOM 1725 N N . SER A 1 223 ? 4.390 -5.520 10.651 1.00 87.81 223 SER A N 1
ATOM 1726 C CA . SER A 1 223 ? 4.469 -5.803 12.079 1.00 87.81 223 SER A CA 1
ATOM 1727 C C . SER A 1 223 ? 3.230 -5.266 12.779 1.00 87.81 223 SER A C 1
ATOM 1729 O O . SER A 1 223 ? 2.887 -4.094 12.621 1.00 87.81 223 SER A O 1
ATOM 1731 N N . LEU A 1 224 ? 2.575 -6.115 13.567 1.00 86.50 224 LEU A N 1
ATOM 1732 C CA . LEU A 1 224 ? 1.445 -5.729 14.406 1.00 86.50 224 LEU A CA 1
ATOM 1733 C C . LEU A 1 224 ? 1.931 -5.551 15.845 1.00 86.50 224 LEU A C 1
ATOM 1735 O O . LEU A 1 224 ? 2.699 -6.369 16.352 1.00 86.50 224 LEU A O 1
ATOM 1739 N N . SER A 1 225 ? 1.522 -4.463 16.485 1.00 81.75 225 SER A N 1
ATOM 1740 C CA . SER A 1 225 ? 1.864 -4.118 17.859 1.00 81.75 225 SER A CA 1
ATOM 1741 C C . SER A 1 225 ? 0.641 -4.259 18.750 1.00 81.75 225 SER A C 1
ATOM 1743 O O . SER A 1 225 ? -0.371 -3.590 18.547 1.00 81.75 225 SER A O 1
ATOM 1745 N N . TYR A 1 226 ? 0.770 -5.100 19.771 1.00 75.31 226 TYR A N 1
ATOM 1746 C CA . TYR A 1 226 ? -0.215 -5.249 20.833 1.00 75.31 226 TYR A CA 1
ATOM 1747 C C . TYR A 1 226 ? 0.501 -5.142 22.183 1.00 75.31 226 TYR A C 1
ATOM 1749 O O . TYR A 1 226 ? 1.386 -5.944 22.473 1.00 75.31 226 TYR A O 1
ATOM 1757 N N . ASN A 1 227 ? 0.135 -4.166 23.023 1.00 66.19 227 ASN A N 1
ATOM 1758 C CA . ASN A 1 227 ? 0.774 -3.907 24.329 1.00 66.19 227 ASN A CA 1
ATOM 1759 C C . ASN A 1 227 ? 2.308 -3.798 24.273 1.00 66.19 227 ASN A C 1
ATOM 1761 O O . ASN A 1 227 ? 3.006 -4.476 25.029 1.00 66.19 227 ASN A O 1
ATOM 1765 N N . ASP A 1 228 ? 2.839 -3.003 23.345 1.00 66.44 228 ASP A N 1
ATOM 1766 C CA . ASP A 1 228 ? 4.286 -2.843 23.126 1.00 66.44 228 ASP A CA 1
ATOM 1767 C C . ASP A 1 228 ? 5.021 -4.128 22.688 1.00 66.44 228 ASP A C 1
ATOM 1769 O O . ASP A 1 228 ? 6.249 -4.143 22.569 1.00 66.44 228 ASP A O 1
ATOM 1773 N N . ILE A 1 229 ? 4.289 -5.212 22.406 1.00 68.50 229 ILE A N 1
ATOM 1774 C CA . ILE A 1 229 ? 4.822 -6.424 21.788 1.00 68.50 229 ILE A CA 1
ATOM 1775 C C . ILE A 1 229 ? 4.564 -6.322 20.291 1.00 68.50 229 ILE A C 1
ATOM 1777 O O . ILE A 1 229 ? 3.427 -6.420 19.835 1.00 68.50 229 ILE A O 1
ATOM 1781 N N . SER A 1 230 ? 5.642 -6.147 19.528 1.00 72.56 230 SER A N 1
ATOM 1782 C CA . SER A 1 230 ? 5.589 -6.180 18.072 1.00 72.56 230 SER A CA 1
ATOM 1783 C C . SER A 1 230 ? 5.866 -7.592 17.565 1.00 72.56 230 SER A C 1
ATOM 1785 O O . SER A 1 230 ? 6.906 -8.180 17.874 1.00 72.56 230 SER A O 1
ATOM 1787 N N . VAL A 1 231 ? 4.934 -8.135 16.787 1.00 75.69 231 VAL A N 1
ATOM 1788 C CA . VAL A 1 231 ? 5.073 -9.417 16.094 1.00 75.69 231 VAL A CA 1
ATOM 1789 C C . VAL A 1 231 ? 5.108 -9.141 14.598 1.00 75.69 231 VAL A C 1
ATOM 1791 O O . VAL A 1 231 ? 4.232 -8.460 14.066 1.00 75.69 231 VAL A O 1
ATOM 1794 N N . THR A 1 232 ? 6.130 -9.654 13.911 1.00 76.31 232 THR A N 1
ATOM 1795 C CA . THR A 1 232 ? 6.137 -9.675 12.445 1.00 76.31 232 THR A CA 1
ATOM 1796 C C . THR A 1 232 ? 5.092 -10.675 11.979 1.00 76.31 232 THR A C 1
ATOM 1798 O O . THR A 1 232 ? 5.230 -11.868 12.238 1.00 76.31 232 THR A O 1
ATOM 1801 N N . ASP A 1 233 ? 4.059 -10.169 11.317 1.00 75.44 233 ASP A N 1
ATOM 1802 C CA . ASP A 1 233 ? 2.871 -10.940 10.946 1.00 75.44 233 ASP A CA 1
ATOM 1803 C C . ASP A 1 233 ? 2.914 -11.396 9.478 1.00 75.44 233 ASP A C 1
ATOM 1805 O O . ASP A 1 233 ? 2.366 -12.434 9.116 1.00 75.44 233 ASP A O 1
ATOM 1809 N N . GLY A 1 234 ? 3.649 -10.674 8.626 1.00 81.25 234 GLY A N 1
ATOM 1810 C CA . GLY A 1 234 ? 3.804 -11.060 7.228 1.00 81.25 234 GLY A CA 1
ATOM 1811 C C . GLY A 1 234 ? 4.782 -10.198 6.444 1.00 81.25 234 GLY A C 1
ATOM 1812 O O . GLY A 1 234 ? 5.310 -9.193 6.927 1.00 81.25 234 GLY A O 1
ATOM 1813 N N . SER A 1 235 ? 5.027 -10.600 5.199 1.00 86.44 235 SER A N 1
ATOM 1814 C CA . SER A 1 235 ? 5.747 -9.782 4.228 1.00 86.44 235 SER A CA 1
ATOM 1815 C C . SER A 1 235 ? 5.255 -10.056 2.812 1.00 86.44 235 SER A C 1
ATOM 1817 O O . SER A 1 235 ? 4.832 -11.171 2.513 1.00 86.44 235 SER A O 1
ATOM 1819 N N . PHE A 1 236 ? 5.317 -9.047 1.948 1.00 86.50 236 PHE A N 1
ATOM 1820 C CA . PHE A 1 236 ? 4.971 -9.161 0.531 1.00 86.50 236 PHE A CA 1
ATOM 1821 C C . PHE A 1 236 ? 5.930 -8.325 -0.320 1.00 86.50 236 PHE A C 1
ATOM 1823 O O . PHE A 1 236 ? 6.589 -7.408 0.175 1.00 86.50 236 PHE A O 1
ATOM 1830 N N . VAL A 1 237 ? 6.043 -8.655 -1.607 1.00 88.50 237 VAL A N 1
ATOM 1831 C CA . VAL A 1 237 ? 6.932 -7.953 -2.543 1.00 88.50 237 VAL A CA 1
ATOM 1832 C C . VAL A 1 237 ? 6.104 -7.263 -3.611 1.00 88.50 237 VAL A C 1
ATOM 1834 O O . VAL A 1 237 ? 5.440 -7.922 -4.403 1.00 88.50 237 VAL A O 1
ATOM 1837 N N . HIS A 1 238 ? 6.208 -5.940 -3.671 1.00 87.44 238 HIS A N 1
ATOM 1838 C CA . HIS A 1 238 ? 5.699 -5.155 -4.789 1.00 87.44 238 HIS A CA 1
ATOM 1839 C C . HIS A 1 238 ? 6.804 -5.068 -5.846 1.00 87.44 238 HIS A C 1
ATOM 1841 O O . HIS A 1 238 ? 7.932 -4.705 -5.509 1.00 87.44 238 HIS A O 1
ATOM 1847 N N . GLN A 1 239 ? 6.527 -5.429 -7.100 1.00 89.81 239 GLN A N 1
ATOM 1848 C CA . GLN A 1 239 ? 7.501 -5.375 -8.191 1.00 89.81 239 GLN A CA 1
ATOM 1849 C C . GLN A 1 239 ? 6.927 -4.593 -9.380 1.00 89.81 239 GLN A C 1
ATOM 1851 O O . GLN A 1 239 ? 5.757 -4.714 -9.723 1.00 89.81 239 GLN A O 1
ATOM 1856 N N . LEU A 1 240 ? 7.775 -3.784 -10.007 1.00 88.12 240 LEU A N 1
ATOM 1857 C CA . LEU A 1 240 ? 7.512 -3.107 -11.270 1.00 88.12 240 LEU A CA 1
ATOM 1858 C C . LEU A 1 240 ? 8.357 -3.739 -12.368 1.00 88.12 240 LEU A C 1
ATOM 1860 O O . LEU A 1 240 ? 9.520 -4.080 -12.135 1.00 88.12 240 LEU A O 1
ATOM 1864 N N . THR A 1 241 ? 7.784 -3.883 -13.563 1.00 87.12 241 THR A N 1
ATOM 1865 C CA . THR A 1 241 ? 8.499 -4.354 -14.753 1.00 87.12 241 THR A CA 1
ATOM 1866 C C . THR A 1 241 ? 8.272 -3.396 -15.924 1.00 87.12 241 THR A C 1
ATOM 1868 O O . THR A 1 241 ? 7.215 -3.333 -16.539 1.00 87.12 241 THR A O 1
ATOM 1871 N N . GLY A 1 242 ? 9.293 -2.614 -16.253 1.00 83.25 242 GLY A N 1
ATOM 1872 C CA . GLY A 1 242 ? 9.287 -1.778 -17.450 1.00 83.25 242 GLY A CA 1
ATOM 1873 C C . GLY A 1 242 ? 9.777 -2.583 -18.644 1.00 83.25 242 GLY A C 1
ATOM 1874 O O . GLY A 1 242 ? 10.803 -3.249 -18.510 1.00 83.25 242 GLY A O 1
ATOM 1875 N N . THR A 1 243 ? 9.104 -2.538 -19.797 1.00 80.00 243 THR A N 1
ATOM 1876 C CA . THR A 1 243 ? 9.592 -3.222 -21.006 1.00 80.00 243 THR A CA 1
ATOM 1877 C C . THR A 1 243 ? 10.028 -2.256 -22.098 1.00 80.00 243 THR A C 1
ATOM 1879 O O . THR A 1 243 ? 9.591 -1.105 -22.157 1.00 80.00 243 THR A O 1
ATOM 1882 N N . GLY A 1 244 ? 10.916 -2.744 -22.966 1.00 66.38 244 GLY A N 1
ATOM 1883 C CA . GLY A 1 244 ? 11.451 -1.997 -24.098 1.00 66.38 244 GLY A CA 1
ATOM 1884 C C . GLY A 1 244 ? 10.415 -1.618 -25.162 1.00 66.38 244 GLY A C 1
ATOM 1885 O O . GLY A 1 244 ? 10.548 -0.578 -25.785 1.00 66.38 244 GLY A O 1
ATOM 1886 N N . ALA A 1 245 ? 9.336 -2.381 -25.354 1.00 62.09 245 ALA A N 1
ATOM 1887 C CA . ALA A 1 245 ? 8.372 -2.145 -26.440 1.00 62.09 245 ALA A CA 1
ATOM 1888 C C . ALA A 1 245 ? 7.467 -0.901 -26.255 1.00 62.09 245 ALA A C 1
ATOM 1890 O O . ALA A 1 245 ? 6.521 -0.716 -27.020 1.00 62.09 245 ALA A O 1
ATOM 1891 N N . GLY A 1 246 ? 7.725 -0.066 -25.241 1.00 50.56 246 GLY A N 1
ATOM 1892 C CA . GLY A 1 246 ? 6.857 1.048 -24.848 1.00 50.56 246 GLY A CA 1
ATOM 1893 C C . GLY A 1 246 ? 5.625 0.614 -24.044 1.00 50.56 246 GLY A C 1
ATOM 1894 O O . GLY A 1 246 ? 4.759 1.439 -23.770 1.00 50.56 246 GLY A O 1
ATOM 1895 N N . SER A 1 247 ? 5.531 -0.666 -23.664 1.00 51.12 247 SER A N 1
ATOM 1896 C CA . SER A 1 247 ? 4.584 -1.149 -22.658 1.00 51.12 247 SER A CA 1
ATOM 1897 C C . SER A 1 247 ? 5.300 -1.296 -21.314 1.00 51.12 247 SER A C 1
ATOM 1899 O O . SER A 1 247 ? 6.267 -2.045 -21.166 1.00 51.12 247 SER A O 1
ATOM 1901 N N . SER A 1 248 ? 4.852 -0.559 -20.307 1.00 50.25 248 SER A N 1
ATOM 1902 C CA . SER A 1 248 ? 5.180 -0.832 -18.911 1.00 50.25 248 SER A CA 1
ATOM 1903 C C . SER A 1 248 ? 4.057 -1.682 -18.320 1.00 50.25 248 SER A C 1
ATOM 1905 O O . SER A 1 248 ? 2.888 -1.495 -18.653 1.00 50.25 248 SER A O 1
ATOM 1907 N N . PHE A 1 249 ? 4.388 -2.639 -17.455 1.00 54.12 249 PHE A N 1
ATOM 1908 C CA . PHE A 1 249 ? 3.375 -3.319 -16.656 1.00 54.12 249 PHE A CA 1
ATOM 1909 C C . PHE A 1 249 ? 3.890 -3.582 -15.250 1.00 54.12 249 PHE A C 1
ATOM 1911 O O . PHE A 1 249 ? 5.069 -3.832 -14.996 1.00 54.12 249 PHE A O 1
ATOM 1918 N N . ALA A 1 250 ? 2.992 -3.487 -14.288 1.00 50.94 250 ALA A N 1
ATOM 1919 C CA . ALA A 1 250 ? 3.327 -3.733 -12.905 1.00 50.94 250 ALA A CA 1
ATOM 1920 C C . ALA A 1 250 ? 2.840 -5.121 -12.528 1.00 50.94 250 ALA A C 1
ATOM 1922 O O . ALA A 1 250 ? 1.644 -5.366 -12.409 1.00 50.94 250 ALA A O 1
ATOM 1923 N N . GLU A 1 251 ? 3.781 -6.035 -12.326 1.00 53.44 251 GLU A N 1
ATOM 1924 C CA . GLU A 1 251 ? 3.464 -7.328 -11.745 1.00 53.44 251 GLU A CA 1
ATOM 1925 C C . GLU A 1 251 ? 3.864 -7.331 -10.270 1.00 53.44 251 GLU A C 1
ATOM 1927 O O . GLU A 1 251 ? 5.041 -7.487 -9.942 1.00 53.44 251 GLU A O 1
ATOM 1932 N N . ILE A 1 252 ? 2.888 -7.257 -9.359 1.00 53.09 252 ILE A N 1
ATOM 1933 C CA . ILE A 1 252 ? 3.128 -7.711 -7.988 1.00 53.09 252 ILE A CA 1
ATOM 1934 C C . ILE A 1 252 ? 3.317 -9.221 -8.018 1.00 53.09 252 ILE A C 1
ATOM 1936 O O . ILE A 1 252 ? 2.439 -9.990 -8.416 1.00 53.09 252 ILE A O 1
ATOM 1940 N N . THR A 1 253 ? 4.492 -9.651 -7.571 1.00 50.97 253 THR A N 1
ATOM 1941 C CA . THR A 1 253 ? 4.798 -11.064 -7.400 1.00 50.97 253 THR A CA 1
ATOM 1942 C C . THR A 1 253 ? 4.959 -11.349 -5.920 1.00 50.97 253 THR A C 1
ATOM 1944 O O . THR A 1 253 ? 5.998 -11.054 -5.325 1.00 50.97 253 THR A O 1
ATOM 1947 N N . ASN A 1 254 ? 3.961 -12.000 -5.332 1.00 44.94 254 ASN A N 1
ATOM 1948 C CA . ASN A 1 254 ? 4.117 -12.580 -4.012 1.00 44.94 254 ASN A CA 1
ATOM 1949 C C . ASN A 1 254 ? 5.202 -13.667 -4.026 1.00 44.94 254 ASN A C 1
ATOM 1951 O O . ASN A 1 254 ? 5.117 -14.675 -4.731 1.00 44.94 254 ASN A O 1
ATOM 1955 N N . ARG A 1 255 ? 6.205 -13.497 -3.168 1.00 45.03 255 ARG A N 1
ATOM 1956 C CA . ARG A 1 255 ? 6.841 -14.632 -2.502 1.00 45.03 255 ARG A CA 1
ATOM 1957 C C . ARG A 1 255 ? 6.510 -14.504 -1.029 1.00 45.03 255 ARG A C 1
ATOM 1959 O O . ARG A 1 255 ? 7.100 -13.656 -0.367 1.00 45.03 255 ARG A O 1
ATOM 1966 N N . ASN A 1 256 ? 5.616 -15.359 -0.536 1.00 42.19 256 ASN A N 1
ATOM 1967 C CA . ASN A 1 256 ? 5.581 -15.646 0.891 1.00 42.19 256 ASN A CA 1
ATOM 1968 C C . ASN A 1 256 ? 6.975 -16.157 1.259 1.00 42.19 256 ASN A C 1
ATOM 1970 O O . ASN A 1 256 ? 7.432 -17.181 0.742 1.00 42.19 256 ASN A O 1
ATOM 1974 N N . LEU A 1 257 ? 7.694 -15.369 2.052 1.00 41.75 257 LEU A N 1
ATOM 1975 C CA . LEU A 1 257 ? 8.929 -15.800 2.683 1.00 41.75 257 LEU A CA 1
ATOM 1976 C C . LEU A 1 257 ? 8.520 -16.631 3.905 1.00 41.75 257 LEU A C 1
ATOM 1978 O O . LEU A 1 257 ? 8.557 -16.125 5.023 1.00 41.75 257 LEU A O 1
ATOM 1982 N N . ASP A 1 258 ? 8.042 -17.853 3.658 1.00 46.28 258 ASP A N 1
ATOM 1983 C CA . ASP A 1 258 ? 7.894 -18.880 4.698 1.00 46.28 258 ASP A CA 1
ATOM 1984 C C . ASP A 1 258 ? 9.276 -19.315 5.223 1.00 46.28 258 ASP A C 1
ATOM 1986 O O . ASP A 1 258 ? 10.209 -19.483 4.394 1.00 46.28 258 ASP A O 1
#

Sequence (258 aa):
MSLNFASKFSIAAILFSLIFVSLNINVSAESTPVPEESSSPEAYAKYLESKTKEFGLASSASDNEAKEALDAFNSLNRDEQERYLSTINDPEILKDIYQTIGNIKLDEDQDAVTEELYGGYVKVTMERNDYKGFSVQDTFEETADVNTTVEIAAVNVVQLNIYMQYTTENDPGQSCCTVSSVNSTSHAVVQNYIPIQTLNATPREPYISGDTSAIFSVLYTLSLSYNDISVTDGSFVHQLTGTGAGSSFAEITNRNLD

Radius of gyration: 25.63 Å; chains: 1; bounding box: 48×94×64 Å